Protein AF-A0A3B8NEI5-F1 (afdb_monomer_lite)

pLDDT: mean 75.31, std 26.07, range [30.06, 98.88]

Foldseek 3Di:
DAEQDCHECDQNECACPECAQYEHALNEHALYEPHLYECHNYECALYEDENYEQFNYECENYHCAQYHWYNHDHDPPVDDTDDRHHYPLWDDDRGGIAAANYAQDCNEQDCEEPAQGEHDNHECDQHEHALYEDANYEPHLYEPHLYEDHLYEHALYECANYECANYHHHNYDQHNYHHHNYDNCVNVDDDDPPPVVVPPPVVNVVVVVVVVVVPPPDQWDWDWDDDDNDTDTDTGRDDDPPPPQWDDDPFWTWDWDDDVVPDDTDTDTDGD

Radius of gyration: 29.6 Å; chains: 1; bounding box: 81×46×78 Å

Secondary structure (DSSP, 8-state):
--B-TT-B-TT-B-TT-B-TT-B-TT-B-TT-B-TT-B-TT-B-TT-B-TT-B-TT-B-TT-B-TT-B--S-B----SS--PPPB--TT-EEETTEEESTT-B-TT-B-TT-B-TT-B-TT-B-TT-B-TT-B-TT-B-TT-B-TT-B-TT-B-TT-B-TT-B-TT-B-TT-B-TT-B-TT-B-TTTT-SS--STTTT---HHHHHHHHHHHHHHTT-SSEEEEEEETTEEEEEEE----TT-TT-EE-SS-EEEEE--TTSS--EEEEE--

Structure (mmCIF, N/CA/C/O backbone):
data_AF-A0A3B8NEI5-F1
#
_entry.id   AF-A0A3B8NEI5-F1
#
loop_
_atom_site.group_PDB
_atom_site.id
_atom_site.type_symbol
_atom_site.label_atom_id
_atom_site.label_alt_id
_atom_site.label_comp_id
_atom_site.label_asym_id
_atom_site.label_entity_id
_atom_site.label_seq_id
_atom_site.pdbx_PDB_ins_code
_atom_site.Cartn_x
_atom_site.Cartn_y
_atom_site.Cartn_z
_atom_site.occupancy
_atom_site.B_iso_or_equiv
_atom_site.auth_seq_id
_atom_site.auth_comp_id
_atom_site.auth_asym_id
_atom_site.auth_atom_id
_atom_site.pdbx_PDB_model_num
ATOM 1 N N . GLY A 1 1 ? 10.798 11.559 -19.429 1.00 84.75 1 GLY A N 1
ATOM 2 C CA . GLY A 1 1 ? 10.960 10.212 -19.996 1.00 84.75 1 GLY A CA 1
ATOM 3 C C . GLY A 1 1 ? 9.909 9.905 -21.039 1.00 84.75 1 GLY A C 1
ATOM 4 O O . GLY A 1 1 ? 9.327 10.823 -21.610 1.00 84.75 1 GLY A O 1
ATOM 5 N N . ALA A 1 2 ? 9.706 8.615 -21.302 1.00 95.38 2 ALA A N 1
ATOM 6 C CA . ALA A 1 2 ? 8.729 8.093 -22.260 1.00 95.38 2 ALA A CA 1
ATOM 7 C C . ALA A 1 2 ? 7.283 8.136 -21.724 1.00 95.38 2 ALA A C 1
ATOM 9 O O . ALA A 1 2 ? 7.074 8.280 -20.522 1.00 95.38 2 ALA A O 1
ATOM 10 N N . ASP A 1 3 ? 6.298 7.966 -22.611 1.00 98.19 3 ASP A N 1
ATOM 11 C CA . ASP A 1 3 ? 4.905 7.668 -22.245 1.00 98.19 3 ASP A CA 1
ATOM 12 C C . ASP A 1 3 ? 4.666 6.160 -22.426 1.00 98.19 3 ASP A C 1
ATOM 14 O O . ASP A 1 3 ? 4.736 5.638 -23.540 1.00 98.19 3 ASP A O 1
ATOM 18 N N . LEU A 1 4 ? 4.463 5.465 -21.308 1.00 98.25 4 LEU A N 1
ATOM 19 C CA . LEU A 1 4 ? 4.292 4.015 -21.177 1.00 98.25 4 LEU A CA 1
ATOM 20 C C . LEU A 1 4 ? 3.008 3.683 -20.393 1.00 98.25 4 LEU A C 1
ATOM 22 O O . LEU A 1 4 ? 2.858 2.573 -19.873 1.00 98.25 4 LEU A O 1
ATOM 26 N N . ARG A 1 5 ? 2.074 4.633 -20.287 1.00 98.62 5 ARG A N 1
ATOM 27 C CA . ARG A 1 5 ? 0.833 4.472 -19.520 1.00 98.62 5 ARG A CA 1
ATOM 28 C C . ARG A 1 5 ? 0.008 3.295 -20.000 1.00 98.62 5 ARG A C 1
ATOM 30 O O . ARG A 1 5 ? -0.140 3.078 -21.204 1.00 98.62 5 ARG A O 1
ATOM 37 N N . THR A 1 6 ? -0.562 2.542 -19.063 1.00 98.38 6 THR A N 1
ATOM 38 C CA . THR A 1 6 ? -1.337 1.311 -19.324 1.00 98.38 6 THR A CA 1
ATOM 39 C C . THR A 1 6 ? -0.599 0.234 -20.139 1.00 98.38 6 THR A C 1
ATOM 41 O O . THR A 1 6 ? -1.222 -0.715 -20.619 1.00 98.38 6 THR A O 1
ATOM 44 N N . SER A 1 7 ? 0.722 0.354 -20.331 1.00 98.50 7 SER A N 1
ATOM 45 C CA . SER A 1 7 ? 1.482 -0.604 -21.136 1.00 98.50 7 SER A CA 1
ATOM 46 C C . SER A 1 7 ? 1.645 -1.944 -20.418 1.00 98.50 7 SER A C 1
ATOM 48 O O . SER A 1 7 ? 1.723 -2.015 -19.192 1.00 98.50 7 SER A O 1
ATOM 50 N N . ASN A 1 8 ? 1.700 -3.023 -21.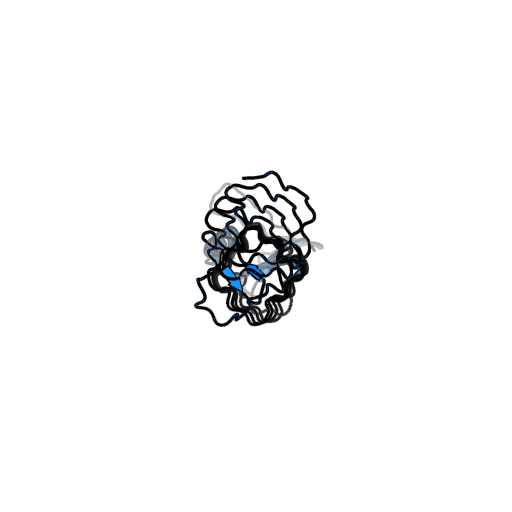198 1.00 98.62 8 ASN A N 1
ATOM 51 C CA . ASN A 1 8 ? 1.996 -4.358 -20.692 1.00 98.62 8 ASN A CA 1
ATOM 52 C C . ASN A 1 8 ? 3.498 -4.627 -20.842 1.00 98.62 8 ASN A C 1
ATOM 54 O O . ASN A 1 8 ? 3.989 -4.836 -21.952 1.00 98.62 8 ASN A O 1
ATOM 58 N N . LEU A 1 9 ? 4.196 -4.622 -19.710 1.00 98.50 9 LEU A N 1
ATOM 59 C CA . LEU A 1 9 ? 5.627 -4.871 -19.551 1.00 98.50 9 LEU A CA 1
ATOM 60 C C . LEU A 1 9 ? 5.863 -6.104 -18.649 1.00 98.50 9 LEU A C 1
ATOM 62 O O . LEU A 1 9 ? 6.928 -6.254 -18.048 1.00 98.50 9 LEU A O 1
ATOM 66 N N . ARG A 1 10 ? 4.869 -7.002 -18.539 1.00 98.62 10 ARG A N 1
ATOM 67 C CA . ARG A 1 10 ? 4.941 -8.214 -17.708 1.00 98.62 10 ARG A CA 1
ATOM 68 C C . ARG A 1 10 ? 6.114 -9.098 -18.127 1.00 98.62 10 ARG A C 1
ATOM 70 O O . ARG A 1 10 ? 6.195 -9.522 -19.279 1.00 98.62 10 ARG A O 1
ATOM 77 N N . GLY A 1 11 ? 6.998 -9.407 -17.180 1.00 98.00 11 GLY A N 1
ATOM 78 C CA . GLY A 1 11 ? 8.197 -10.211 -17.424 1.00 98.00 11 GLY A CA 1
ATOM 79 C C . GLY A 1 11 ? 9.211 -9.580 -18.385 1.00 98.00 11 GLY A C 1
ATOM 80 O O . GLY A 1 11 ? 10.079 -10.296 -18.881 1.00 98.00 11 GLY A O 1
ATOM 81 N N . ALA A 1 12 ? 9.104 -8.280 -18.683 1.00 98.44 12 ALA A N 1
ATOM 82 C CA . ALA A 1 12 ? 10.070 -7.589 -19.528 1.00 98.44 12 ALA A CA 1
ATOM 83 C C . ALA A 1 12 ? 11.444 -7.509 -18.843 1.00 98.44 12 ALA A C 1
ATOM 85 O O . ALA A 1 12 ? 11.537 -7.310 -17.630 1.00 98.44 12 ALA A O 1
ATOM 86 N N . ASP A 1 13 ? 12.508 -7.622 -19.636 1.00 97.94 13 ASP A N 1
ATOM 87 C CA . ASP A 1 13 ? 13.842 -7.210 -19.209 1.00 97.94 13 ASP A CA 1
ATOM 88 C C . ASP A 1 13 ? 13.957 -5.698 -19.433 1.00 97.94 13 ASP A C 1
ATOM 90 O O . ASP A 1 13 ? 13.961 -5.222 -20.571 1.00 97.94 13 ASP A O 1
ATOM 94 N 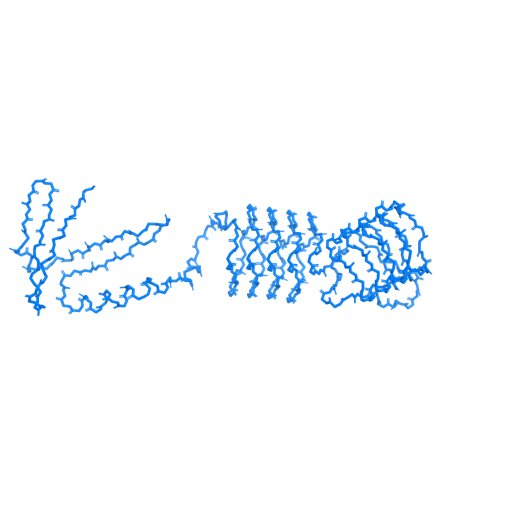N . LEU A 1 14 ? 13.972 -4.953 -18.331 1.00 97.62 14 LEU A N 1
ATOM 95 C CA . LEU A 1 14 ? 14.214 -3.513 -18.277 1.00 97.62 14 LEU A CA 1
ATOM 96 C C . LEU A 1 14 ? 15.447 -3.232 -17.404 1.00 97.62 14 LEU A C 1
ATOM 98 O O . LEU A 1 14 ? 15.592 -2.133 -16.866 1.00 97.62 14 LEU A O 1
ATOM 102 N N . SER A 1 15 ? 16.334 -4.219 -17.239 1.00 95.50 15 SER A N 1
ATOM 103 C CA . SER A 1 15 ? 17.553 -4.040 -16.461 1.00 95.50 15 SER A CA 1
ATOM 104 C C . SER A 1 15 ? 18.442 -2.966 -17.099 1.00 95.50 15 SER A C 1
ATOM 106 O O . SER A 1 15 ? 18.524 -2.844 -18.322 1.00 95.50 15 SER A O 1
ATOM 108 N N . VAL A 1 16 ? 19.041 -2.121 -16.255 1.00 95.38 16 VAL A N 1
ATOM 109 C CA . VAL A 1 16 ? 19.770 -0.886 -16.617 1.00 95.38 16 VAL A CA 1
ATOM 110 C C . VAL A 1 16 ? 19.031 0.083 -17.562 1.00 95.38 16 VAL A C 1
ATOM 112 O O . VAL A 1 16 ? 19.662 0.937 -18.190 1.00 95.38 16 VAL A O 1
ATOM 115 N N . ALA A 1 17 ? 17.699 0.002 -17.673 1.00 97.88 17 ALA A N 1
ATOM 116 C CA . ALA A 1 17 ? 16.920 0.948 -18.468 1.00 97.88 17 ALA A CA 1
ATOM 117 C C . ALA A 1 17 ? 16.841 2.324 -17.786 1.00 97.88 17 ALA A C 1
ATOM 119 O O . ALA A 1 17 ? 16.527 2.420 -16.600 1.00 97.88 17 ALA A O 1
ATOM 120 N N . ASN A 1 18 ? 17.050 3.398 -18.555 1.00 98.12 18 ASN A N 1
ATOM 121 C CA . ASN A 1 18 ? 16.677 4.747 -18.132 1.00 98.12 18 ASN A CA 1
ATOM 122 C C . ASN A 1 18 ? 15.199 4.994 -18.472 1.00 98.12 18 ASN A C 1
ATOM 124 O O . ASN A 1 18 ? 14.788 4.959 -19.636 1.00 98.12 18 ASN A O 1
ATOM 128 N N . LEU A 1 19 ? 14.416 5.234 -17.427 1.00 98.25 19 LEU A N 1
ATOM 129 C CA . LEU A 1 19 ? 13.002 5.594 -17.429 1.00 98.25 19 LEU A CA 1
ATOM 130 C C . LEU A 1 19 ? 12.807 6.914 -16.650 1.00 98.25 19 LEU A C 1
ATOM 132 O O . LEU A 1 19 ? 11.737 7.183 -16.105 1.00 98.25 19 LEU A O 1
ATOM 136 N N . GLU A 1 20 ? 13.837 7.767 -16.641 1.00 98.38 20 GLU A N 1
ATOM 137 C CA . GLU A 1 20 ? 13.882 9.040 -15.920 1.00 98.38 20 GLU A CA 1
ATOM 138 C C . GLU A 1 20 ? 12.738 9.963 -16.375 1.00 98.38 20 GLU A C 1
ATOM 140 O O . GLU A 1 20 ? 12.529 10.223 -17.572 1.00 98.38 20 GLU A O 1
ATOM 145 N N . ASN A 1 21 ? 11.948 10.453 -15.420 1.00 98.44 21 ASN A N 1
ATOM 146 C CA . ASN A 1 21 ? 10.740 11.244 -15.647 1.00 98.44 21 ASN A CA 1
ATOM 147 C C . ASN A 1 21 ? 9.738 10.572 -16.626 1.00 98.44 21 ASN A C 1
ATOM 149 O O . ASN A 1 21 ? 9.027 11.271 -17.357 1.00 98.44 21 ASN A O 1
ATOM 153 N N . ALA A 1 22 ? 9.748 9.242 -16.785 1.00 98.75 22 ALA A N 1
ATOM 154 C CA . ALA A 1 22 ? 8.793 8.529 -17.640 1.00 98.75 22 ALA A CA 1
ATOM 155 C C . ALA A 1 22 ? 7.423 8.420 -16.964 1.00 98.75 22 ALA A C 1
ATOM 157 O O . ALA A 1 22 ? 7.325 8.382 -15.740 1.00 98.75 22 ALA A O 1
ATOM 158 N N . ASN A 1 23 ? 6.362 8.355 -17.764 1.00 98.81 23 ASN A N 1
ATOM 159 C CA . ASN A 1 23 ? 5.018 8.126 -17.260 1.00 98.81 23 ASN A CA 1
ATOM 160 C C . ASN A 1 23 ? 4.620 6.660 -17.487 1.00 98.81 23 ASN A C 1
ATOM 162 O O . ASN A 1 23 ? 4.487 6.215 -18.626 1.00 98.81 23 ASN A O 1
ATOM 166 N N . LEU A 1 24 ? 4.448 5.930 -16.390 1.00 98.75 24 LEU A N 1
ATOM 167 C CA . LEU A 1 24 ? 4.039 4.531 -16.295 1.00 98.75 24 LEU A CA 1
ATOM 168 C C . LEU A 1 24 ? 2.720 4.393 -15.500 1.00 98.75 24 LEU A C 1
ATOM 170 O O . LEU A 1 24 ? 2.461 3.342 -14.915 1.00 98.75 24 LEU A O 1
ATOM 174 N N . GLU A 1 25 ? 1.878 5.434 -15.477 1.00 98.81 25 GLU A N 1
ATOM 175 C CA . GLU A 1 25 ? 0.549 5.427 -14.849 1.00 98.81 25 GLU A CA 1
ATOM 176 C C . GLU A 1 25 ? -0.257 4.199 -15.320 1.00 98.81 25 GLU A C 1
ATOM 178 O O . GLU A 1 25 ? -0.443 3.969 -16.522 1.00 98.81 25 GLU A O 1
ATOM 183 N N . ASN A 1 26 ? -0.704 3.380 -14.366 1.00 98.75 26 ASN A N 1
ATOM 184 C CA . ASN A 1 26 ? -1.413 2.116 -14.575 1.00 98.75 26 ASN A CA 1
ATOM 185 C C . ASN A 1 26 ? -0.683 1.098 -15.490 1.00 98.75 26 ASN A C 1
ATOM 187 O O . ASN A 1 26 ? -1.320 0.196 -16.037 1.00 98.75 26 ASN A O 1
ATOM 191 N N . ALA A 1 27 ? 0.635 1.221 -15.692 1.00 98.81 27 ALA A N 1
ATOM 192 C CA . ALA A 1 27 ? 1.425 0.253 -16.454 1.00 98.81 27 ALA A CA 1
ATOM 193 C C . ALA A 1 27 ? 1.655 -1.037 -15.653 1.00 98.81 27 ALA A C 1
ATOM 195 O O . ALA A 1 27 ? 1.839 -1.017 -14.433 1.00 98.81 27 ALA A O 1
ATOM 196 N N . ASP A 1 28 ? 1.688 -2.175 -16.341 1.00 98.88 28 ASP A N 1
ATOM 197 C CA . ASP A 1 28 ? 1.860 -3.468 -15.695 1.00 98.88 28 ASP A CA 1
ATOM 198 C C . ASP A 1 28 ? 3.260 -4.056 -15.911 1.00 98.88 28 ASP A C 1
ATOM 200 O O . ASP A 1 28 ? 3.583 -4.572 -16.977 1.00 98.88 28 ASP A O 1
ATOM 204 N N . LEU A 1 29 ? 4.053 -4.048 -14.842 1.00 98.81 29 LEU A N 1
ATOM 205 C CA . LEU A 1 29 ? 5.442 -4.503 -14.752 1.00 98.81 29 LEU A CA 1
ATOM 206 C C . LEU A 1 29 ? 5.562 -5.836 -13.975 1.00 98.81 29 LEU A C 1
ATOM 208 O O . LEU A 1 29 ? 6.642 -6.161 -13.478 1.00 98.81 29 LEU A O 1
ATOM 212 N N . SER A 1 30 ? 4.474 -6.616 -13.831 1.00 98.81 30 SER A N 1
ATOM 213 C CA . SER A 1 30 ? 4.485 -7.852 -13.025 1.00 98.81 30 SER A CA 1
ATOM 214 C C . SER A 1 30 ? 5.610 -8.794 -13.468 1.00 98.81 30 SER A C 1
ATOM 216 O O . SER A 1 30 ? 5.670 -9.185 -14.636 1.00 98.81 30 SER A O 1
ATOM 218 N N . GLY A 1 31 ? 6.484 -9.196 -12.545 1.00 98.12 31 GLY A N 1
ATOM 219 C CA . GLY A 1 31 ? 7.600 -10.106 -12.827 1.00 98.12 31 GLY A CA 1
ATOM 220 C C . GLY A 1 31 ? 8.733 -9.539 -13.695 1.00 98.12 31 GLY A C 1
ATOM 221 O O . GLY A 1 31 ? 9.590 -10.316 -14.112 1.00 98.12 31 GLY A O 1
ATOM 222 N N . ALA A 1 32 ? 8.746 -8.237 -14.003 1.00 98.38 32 ALA A N 1
ATOM 223 C CA . ALA A 1 32 ? 9.809 -7.615 -14.795 1.00 98.38 32 ALA A CA 1
ATOM 224 C C . ALA A 1 32 ? 11.169 -7.624 -14.064 1.00 98.38 32 ALA A C 1
ATOM 226 O O . ALA A 1 32 ? 11.235 -7.554 -12.831 1.00 98.38 32 ALA A O 1
ATOM 227 N N . ASP A 1 33 ? 12.265 -7.690 -14.825 1.00 97.19 33 ASP A N 1
ATOM 228 C CA . ASP A 1 33 ? 13.619 -7.481 -14.301 1.00 97.19 33 ASP A CA 1
ATOM 229 C C . ASP A 1 33 ? 13.938 -5.983 -14.374 1.00 97.19 33 ASP A C 1
ATOM 231 O O . ASP A 1 33 ? 14.173 -5.457 -15.460 1.00 97.19 33 ASP A O 1
ATOM 235 N N . LEU A 1 34 ? 13.884 -5.286 -13.233 1.00 96.31 34 LEU A N 1
ATOM 236 C CA . LEU A 1 34 ? 14.175 -3.849 -13.122 1.00 96.31 34 LEU A CA 1
ATOM 237 C C . LEU A 1 34 ? 15.554 -3.604 -12.476 1.00 96.31 34 LEU A C 1
ATOM 239 O O . LEU A 1 34 ? 15.805 -2.523 -11.935 1.00 96.31 34 LEU A O 1
ATOM 243 N N . TYR A 1 35 ? 16.442 -4.611 -12.499 1.00 93.44 35 TYR A N 1
ATOM 244 C CA . TYR A 1 35 ? 17.782 -4.543 -11.912 1.00 93.44 35 TYR A CA 1
ATOM 245 C C . TYR A 1 35 ? 18.538 -3.296 -12.394 1.00 93.44 35 TYR A C 1
ATOM 247 O O . TYR A 1 35 ? 18.757 -3.127 -13.594 1.00 93.44 35 TYR A O 1
ATOM 255 N N . ALA A 1 36 ? 18.957 -2.442 -11.457 1.00 93.44 36 ALA A N 1
ATOM 256 C CA . ALA A 1 36 ? 19.674 -1.191 -11.717 1.00 93.44 36 ALA A CA 1
ATOM 257 C C . ALA A 1 36 ? 19.003 -0.254 -12.750 1.00 93.44 36 ALA A C 1
ATOM 259 O O . ALA A 1 36 ? 19.686 0.525 -13.414 1.00 93.44 36 ALA A O 1
ATOM 260 N N . ALA A 1 37 ? 17.677 -0.340 -12.910 1.00 96.69 37 ALA A N 1
ATOM 261 C CA . ALA A 1 37 ? 16.904 0.600 -13.714 1.00 96.69 37 ALA A CA 1
ATOM 262 C C . ALA A 1 37 ? 16.707 1.938 -12.977 1.00 96.69 37 ALA A C 1
ATOM 264 O O . ALA A 1 37 ? 16.604 1.987 -11.749 1.00 96.69 37 ALA A O 1
ATOM 265 N N . ASP A 1 38 ? 16.625 3.015 -13.750 1.00 97.88 38 ASP A N 1
ATOM 266 C CA . ASP A 1 38 ? 16.475 4.391 -13.277 1.00 97.88 38 ASP A CA 1
ATOM 267 C C . ASP A 1 38 ? 15.040 4.870 -13.535 1.00 97.88 38 ASP A C 1
ATOM 269 O O . ASP A 1 38 ? 14.645 5.089 -14.679 1.00 97.88 38 ASP A O 1
ATOM 273 N N . PHE A 1 39 ? 14.263 5.016 -12.463 1.00 98.38 39 PHE A N 1
ATOM 274 C CA . PHE A 1 39 ? 12.915 5.584 -12.432 1.00 98.38 39 PHE A CA 1
ATOM 275 C C . PHE A 1 39 ? 12.904 6.957 -11.727 1.00 98.38 39 PHE A C 1
ATOM 277 O O . PHE A 1 39 ? 11.873 7.356 -11.174 1.00 98.38 39 PHE A O 1
ATOM 284 N N . ASN A 1 40 ? 14.021 7.701 -11.713 1.00 97.88 40 ASN A N 1
ATOM 285 C CA . ASN A 1 40 ? 14.083 9.006 -11.054 1.00 97.88 40 ASN A CA 1
ATOM 286 C C . ASN A 1 40 ? 12.987 9.946 -11.590 1.00 97.88 40 AS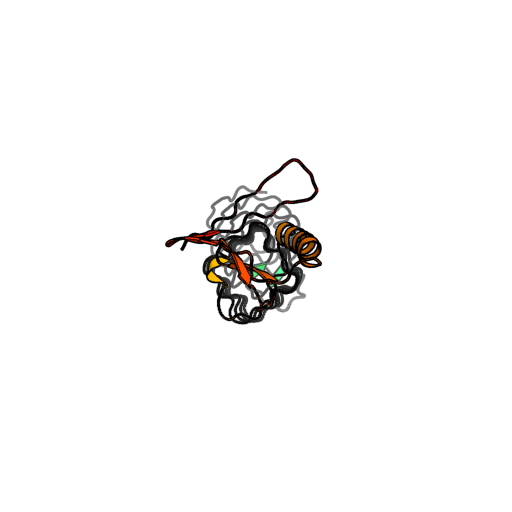N A C 1
ATOM 288 O O . ASN A 1 40 ? 12.849 10.137 -12.798 1.00 97.88 40 ASN A O 1
ATOM 292 N N . GLY A 1 41 ? 12.163 10.498 -10.696 1.00 98.31 41 GLY A N 1
ATOM 293 C CA . GLY A 1 41 ? 11.048 11.382 -11.062 1.00 98.31 41 GLY A CA 1
ATOM 294 C C . GLY A 1 41 ? 9.944 10.746 -11.926 1.00 98.31 41 GLY A C 1
ATOM 295 O O . GLY A 1 41 ? 9.085 11.468 -12.430 1.00 98.31 41 GLY A O 1
ATOM 296 N N . ALA A 1 42 ? 9.952 9.426 -12.139 1.00 98.75 42 ALA A N 1
ATOM 297 C CA . ALA A 1 42 ? 8.941 8.741 -12.941 1.00 98.75 42 ALA A CA 1
ATOM 298 C C . ALA A 1 42 ? 7.571 8.703 -12.239 1.00 98.75 42 ALA A C 1
ATOM 300 O O . ALA A 1 42 ? 7.482 8.684 -11.011 1.00 98.75 42 ALA A O 1
ATOM 301 N N . ASP A 1 43 ? 6.492 8.651 -13.017 1.00 98.88 43 ASP A N 1
ATOM 302 C CA . ASP A 1 43 ? 5.134 8.486 -12.498 1.00 98.88 43 ASP A CA 1
ATOM 303 C C . ASP A 1 43 ? 4.702 7.022 -12.617 1.00 98.88 43 ASP A C 1
ATOM 305 O O . ASP A 1 43 ? 4.484 6.536 -13.723 1.00 98.88 43 ASP A O 1
ATOM 309 N N . LEU A 1 44 ? 4.606 6.306 -11.496 1.00 98.81 44 LEU A N 1
ATOM 310 C CA . LEU A 1 44 ? 4.146 4.916 -11.423 1.00 98.81 44 LEU A CA 1
ATOM 311 C C . LEU A 1 44 ? 2.777 4.814 -10.725 1.00 98.81 44 LEU A C 1
ATOM 313 O O . LEU A 1 44 ? 2.467 3.789 -10.112 1.00 98.81 44 LEU A O 1
ATOM 317 N N . ASN A 1 45 ? 1.947 5.865 -10.795 1.00 98.75 45 ASN A N 1
ATOM 318 C CA . ASN A 1 45 ? 0.629 5.863 -10.164 1.00 98.75 45 ASN A CA 1
ATOM 319 C C . ASN A 1 45 ? -0.215 4.656 -10.607 1.00 98.75 45 ASN A C 1
ATOM 321 O O . ASN A 1 45 ? -0.455 4.468 -11.797 1.00 98.75 45 ASN A O 1
ATOM 325 N N . GLY A 1 46 ? -0.649 3.818 -9.663 1.00 98.75 46 GLY A N 1
ATOM 326 C CA . GLY A 1 46 ? -1.428 2.607 -9.965 1.00 98.75 46 GLY A CA 1
ATOM 327 C C . GLY A 1 46 ? -0.676 1.497 -10.722 1.00 98.75 46 GLY A C 1
ATOM 328 O O . GLY A 1 46 ? -1.301 0.521 -11.135 1.00 98.75 46 GLY A O 1
ATOM 329 N N . ALA A 1 47 ? 0.640 1.615 -10.932 1.00 98.88 47 ALA A N 1
ATOM 330 C CA . ALA A 1 47 ? 1.419 0.608 -11.653 1.00 98.88 47 ALA A CA 1
ATOM 331 C C . ALA A 1 47 ? 1.511 -0.722 -10.878 1.00 98.88 47 ALA A C 1
ATOM 333 O O . ALA A 1 47 ? 1.462 -0.752 -9.646 1.00 98.88 47 ALA A O 1
ATOM 334 N N . ILE A 1 48 ? 1.676 -1.836 -11.598 1.00 98.88 48 ILE A N 1
ATOM 335 C CA . ILE A 1 48 ? 1.715 -3.187 -11.012 1.00 98.88 48 ILE A CA 1
ATOM 336 C C . ILE A 1 48 ? 3.146 -3.727 -11.023 1.00 98.88 48 ILE A C 1
ATOM 338 O O . ILE A 1 48 ? 3.655 -4.096 -12.076 1.00 98.88 48 ILE A O 1
ATOM 342 N N . LEU A 1 49 ? 3.775 -3.822 -9.851 1.00 98.69 49 LEU A N 1
ATOM 343 C CA . LEU A 1 49 ? 5.141 -4.324 -9.637 1.00 98.69 49 LEU A CA 1
ATOM 344 C C . LEU A 1 49 ? 5.185 -5.733 -9.012 1.00 98.69 49 LEU A C 1
ATOM 346 O O . LEU A 1 49 ? 6.252 -6.196 -8.617 1.00 98.69 49 LEU A O 1
ATOM 350 N N . THR A 1 50 ? 4.057 -6.436 -8.887 1.00 98.56 50 THR A N 1
ATOM 351 C CA . THR A 1 50 ? 3.992 -7.759 -8.237 1.00 98.56 50 THR A CA 1
ATOM 352 C C . THR A 1 50 ? 4.991 -8.756 -8.846 1.00 98.56 50 THR A C 1
ATOM 354 O O . THR A 1 50 ? 4.976 -9.019 -10.048 1.00 98.56 50 THR A O 1
ATOM 357 N N . GLY A 1 51 ? 5.881 -9.309 -8.018 1.00 97.75 51 GLY A N 1
ATOM 358 C CA . GLY A 1 51 ? 6.937 -10.236 -8.445 1.00 97.75 51 GLY A CA 1
ATOM 359 C C . GLY A 1 51 ? 8.124 -9.614 -9.198 1.00 97.75 51 GLY A C 1
ATOM 360 O O . GLY A 1 51 ? 8.996 -10.360 -9.638 1.00 97.75 51 GLY A O 1
ATOM 361 N N . ALA A 1 52 ? 8.179 -8.290 -9.384 1.00 97.75 52 ALA A N 1
ATOM 362 C CA . ALA A 1 52 ? 9.299 -7.630 -10.062 1.00 97.75 52 ALA A CA 1
ATOM 363 C C . ALA A 1 52 ? 10.608 -7.719 -9.251 1.00 97.75 52 ALA A C 1
ATOM 365 O O . ALA A 1 52 ? 10.593 -7.801 -8.017 1.00 97.75 52 ALA A O 1
ATOM 366 N N . LYS A 1 53 ? 11.753 -7.678 -9.944 1.00 95.44 53 LYS A N 1
ATOM 367 C CA . LYS A 1 53 ? 13.090 -7.632 -9.325 1.00 95.44 53 LYS A CA 1
ATOM 368 C C . LYS A 1 53 ? 13.561 -6.185 -9.207 1.00 95.44 53 LYS A C 1
ATOM 370 O O . LYS A 1 53 ? 13.668 -5.524 -10.235 1.00 95.44 53 LYS A O 1
ATOM 375 N N . LEU A 1 54 ? 13.863 -5.710 -7.996 1.00 93.56 54 LEU A N 1
ATOM 376 C CA . LEU A 1 54 ? 14.150 -4.284 -7.729 1.00 93.56 54 LEU A CA 1
ATOM 377 C C . LEU A 1 54 ? 15.566 -4.005 -7.177 1.00 93.56 54 LEU A C 1
ATOM 379 O O . LEU A 1 54 ? 15.779 -3.058 -6.417 1.00 93.56 54 LEU A O 1
ATOM 383 N N . ASN A 1 55 ? 16.542 -4.862 -7.479 1.00 90.12 55 ASN A N 1
ATOM 384 C CA . ASN A 1 55 ? 17.896 -4.732 -6.927 1.00 90.12 55 ASN A CA 1
ATOM 385 C C . ASN A 1 55 ? 18.636 -3.568 -7.588 1.00 90.12 55 ASN A C 1
ATOM 387 O O . ASN A 1 55 ? 18.681 -3.481 -8.814 1.00 90.12 55 ASN A O 1
ATOM 391 N N . ASN A 1 56 ? 19.213 -2.682 -6.774 1.00 91.25 56 ASN A N 1
ATOM 392 C CA . ASN A 1 56 ? 19.866 -1.438 -7.191 1.00 91.25 56 ASN A CA 1
ATOM 393 C C . ASN A 1 56 ? 18.963 -0.467 -8.002 1.00 91.25 56 ASN A C 1
ATOM 395 O O . ASN A 1 56 ? 19.482 0.460 -8.615 1.00 91.25 56 ASN A O 1
ATOM 399 N N . THR A 1 57 ? 17.638 -0.665 -8.053 1.00 94.69 57 THR A N 1
ATOM 400 C CA . THR A 1 57 ? 16.710 0.217 -8.790 1.00 94.69 57 THR A CA 1
ATOM 401 C C . THR A 1 57 ? 16.571 1.572 -8.084 1.00 94.69 57 THR A C 1
ATOM 403 O O . THR A 1 57 ? 16.459 1.619 -6.853 1.00 94.69 57 THR A O 1
ATOM 406 N N . ASP A 1 58 ? 16.539 2.672 -8.842 1.00 97.00 58 ASP A N 1
ATOM 407 C CA . ASP A 1 58 ? 16.324 4.017 -8.294 1.00 97.00 58 ASP A CA 1
ATOM 408 C C . ASP A 1 58 ? 14.898 4.519 -8.564 1.00 97.00 58 ASP A C 1
ATOM 410 O O . ASP A 1 58 ? 14.538 4.829 -9.693 1.00 97.00 58 ASP A O 1
ATOM 414 N N . PHE A 1 59 ? 14.094 4.629 -7.507 1.00 97.88 59 PHE A N 1
ATOM 415 C CA . PHE A 1 59 ? 12.764 5.245 -7.488 1.00 97.88 59 PHE A CA 1
ATOM 416 C C . PHE A 1 59 ? 12.784 6.646 -6.841 1.00 97.88 59 PHE A C 1
ATOM 418 O O . PHE A 1 59 ? 11.740 7.150 -6.413 1.00 97.88 59 PHE A O 1
ATOM 425 N N . SER A 1 60 ? 13.943 7.299 -6.713 1.00 96.56 60 SER A N 1
ATOM 426 C CA . SER A 1 60 ? 14.058 8.618 -6.085 1.00 96.56 60 SER A CA 1
ATOM 427 C C . SER A 1 60 ? 13.174 9.665 -6.773 1.00 96.56 60 SER A C 1
ATOM 429 O O . SER A 1 60 ? 13.105 9.772 -7.993 1.00 96.56 60 SER A O 1
ATOM 431 N N . ALA A 1 61 ? 12.435 10.429 -5.965 1.00 97.19 61 ALA A N 1
ATOM 432 C CA . ALA A 1 61 ? 11.426 11.395 -6.419 1.00 97.19 61 ALA A CA 1
ATOM 433 C C . ALA A 1 61 ? 10.294 10.843 -7.325 1.00 97.19 61 ALA A C 1
ATOM 435 O O . ALA A 1 61 ? 9.484 11.640 -7.795 1.00 97.19 61 ALA A O 1
ATOM 436 N N . SER A 1 62 ? 10.194 9.525 -7.542 1.00 98.31 62 SER A N 1
ATOM 437 C CA . SER A 1 62 ? 9.085 8.928 -8.296 1.00 98.31 62 SER A CA 1
ATOM 438 C C . SER A 1 62 ? 7.754 9.016 -7.540 1.00 98.31 62 SER A C 1
ATOM 440 O O . SER A 1 62 ? 7.715 9.054 -6.304 1.00 98.31 62 SER A O 1
ATOM 442 N N . ASN A 1 63 ? 6.650 9.029 -8.286 1.00 98.62 63 ASN A N 1
ATOM 443 C CA . ASN A 1 63 ? 5.311 8.885 -7.731 1.00 98.62 63 ASN A CA 1
ATOM 444 C C . ASN A 1 63 ? 4.940 7.398 -7.639 1.00 98.62 63 ASN A C 1
ATOM 446 O O . ASN A 1 63 ? 4.830 6.724 -8.660 1.00 98.62 63 ASN A O 1
ATOM 450 N N . LEU A 1 64 ? 4.717 6.907 -6.419 1.00 98.69 64 LEU A N 1
ATOM 451 C CA . LEU A 1 64 ? 4.312 5.526 -6.125 1.00 98.69 64 LEU A CA 1
ATOM 452 C C . LEU A 1 64 ? 2.867 5.432 -5.586 1.00 98.69 64 LEU A C 1
ATOM 454 O O . LEU A 1 64 ? 2.440 4.367 -5.140 1.00 98.69 64 LEU A O 1
ATOM 458 N N . ASP A 1 65 ? 2.090 6.523 -5.617 1.00 98.75 65 ASP A N 1
ATOM 459 C CA . ASP A 1 65 ? 0.690 6.535 -5.172 1.00 98.75 65 ASP A CA 1
ATOM 460 C C . ASP A 1 65 ? -0.113 5.396 -5.836 1.00 98.75 65 ASP A C 1
ATOM 462 O O . ASP A 1 65 ? -0.122 5.261 -7.058 1.00 98.75 65 ASP A O 1
ATOM 466 N N . GLY A 1 66 ? -0.830 4.580 -5.063 1.00 98.75 66 GLY A N 1
ATOM 467 C CA . GLY A 1 66 ? -1.657 3.491 -5.595 1.00 98.75 66 GLY A CA 1
ATOM 468 C C . GLY A 1 66 ? -0.894 2.293 -6.171 1.00 98.75 66 GLY A C 1
ATOM 469 O O . GLY A 1 66 ? -1.546 1.375 -6.666 1.00 98.75 66 GLY A O 1
ATOM 470 N N . VAL A 1 67 ? 0.447 2.271 -6.124 1.00 98.81 67 VAL A N 1
ATOM 471 C CA . VAL A 1 67 ? 1.254 1.177 -6.692 1.00 98.81 67 VAL A CA 1
ATOM 472 C C . VAL A 1 67 ? 0.872 -0.172 -6.071 1.00 98.81 67 VAL A C 1
ATOM 474 O O . VAL A 1 67 ? 0.731 -0.296 -4.851 1.00 98.81 67 VAL A O 1
ATOM 477 N N . ILE A 1 68 ? 0.705 -1.188 -6.917 1.00 98.88 68 ILE A N 1
ATOM 478 C CA . ILE A 1 68 ? 0.387 -2.563 -6.523 1.00 98.88 68 ILE A CA 1
ATOM 479 C C . ILE A 1 68 ? 1.698 -3.345 -6.452 1.00 98.88 68 ILE A C 1
ATOM 481 O O . ILE A 1 68 ? 2.464 -3.386 -7.415 1.00 98.88 68 ILE A O 1
ATOM 485 N N . SER A 1 69 ? 1.977 -3.974 -5.312 1.00 98.19 69 SER A N 1
ATOM 486 C CA . SER A 1 69 ? 3.229 -4.704 -5.079 1.00 98.19 69 SER A CA 1
ATOM 487 C C . SER A 1 69 ? 2.993 -6.028 -4.340 1.00 98.19 69 SER A C 1
ATOM 489 O O . SER A 1 69 ? 1.858 -6.479 -4.204 1.00 98.19 69 SER A O 1
ATOM 491 N N . GLY A 1 70 ? 4.067 -6.697 -3.919 1.00 96.69 70 GLY A N 1
ATOM 492 C CA . GLY A 1 70 ? 4.020 -8.026 -3.310 1.00 96.69 70 GLY A CA 1
ATOM 493 C C . GLY A 1 70 ? 4.929 -9.007 -4.041 1.00 96.69 70 GLY A C 1
ATOM 494 O O . GLY A 1 70 ? 5.144 -8.885 -5.247 1.00 96.69 70 GLY A O 1
ATOM 495 N N . GLN A 1 71 ? 5.471 -9.981 -3.306 1.00 96.06 71 GLN A N 1
ATOM 496 C CA . GLN A 1 71 ? 6.404 -10.995 -3.827 1.00 96.06 71 GLN A CA 1
ATOM 497 C C . GLN A 1 71 ? 7.650 -10.416 -4.536 1.00 96.06 71 GLN A C 1
ATOM 499 O O . GLN A 1 71 ? 8.264 -11.109 -5.343 1.00 96.06 71 GLN A O 1
ATOM 504 N N . LEU A 1 72 ? 8.028 -9.162 -4.249 1.00 95.44 72 LEU A N 1
ATOM 505 C CA . LEU A 1 72 ? 9.186 -8.500 -4.861 1.00 95.44 72 LEU A CA 1
ATOM 506 C C . LEU A 1 72 ? 10.474 -9.300 -4.630 1.00 95.44 72 LEU A C 1
ATOM 508 O O . LEU A 1 72 ? 10.730 -9.783 -3.524 1.00 95.44 72 LEU A O 1
ATOM 512 N N . ILE A 1 73 ? 11.272 -9.432 -5.689 1.00 92.62 73 ILE A N 1
ATOM 513 C CA . ILE A 1 73 ? 12.410 -10.350 -5.743 1.00 92.62 73 ILE A CA 1
ATOM 514 C C . ILE A 1 73 ? 13.718 -9.585 -5.537 1.00 92.62 73 ILE A C 1
ATOM 516 O O . ILE A 1 73 ? 14.080 -8.699 -6.315 1.00 92.62 73 ILE A O 1
ATOM 520 N N . PHE A 1 74 ? 14.470 -10.002 -4.523 1.00 86.88 74 PHE A N 1
ATOM 521 C CA . PHE A 1 74 ? 15.808 -9.497 -4.240 1.00 86.88 74 PHE A CA 1
ATOM 522 C C . PHE A 1 74 ? 16.809 -10.624 -4.499 1.00 86.88 74 PHE A C 1
ATOM 524 O O . PHE A 1 74 ? 16.788 -11.624 -3.783 1.00 86.88 74 PHE A O 1
ATOM 531 N N . ASP A 1 75 ? 17.596 -10.523 -5.578 1.00 73.06 75 ASP A N 1
ATOM 532 C CA . ASP A 1 75 ? 18.491 -11.585 -6.040 1.00 73.06 75 ASP A CA 1
ATOM 533 C C . ASP A 1 75 ? 19.958 -11.299 -5.692 1.00 73.06 75 ASP A C 1
ATOM 535 O O . ASP A 1 75 ? 20.561 -10.308 -6.105 1.00 73.06 75 ASP A O 1
ATOM 539 N N . ASP A 1 76 ? 20.558 -12.202 -4.918 1.00 60.88 76 ASP A N 1
ATOM 540 C CA . ASP A 1 76 ? 21.922 -12.111 -4.411 1.00 60.88 76 ASP A CA 1
ATOM 541 C C . ASP A 1 76 ? 22.941 -12.535 -5.479 1.00 60.88 76 ASP A C 1
ATOM 543 O O . ASP A 1 76 ? 23.686 -13.501 -5.325 1.00 60.88 76 ASP A O 1
ATOM 547 N N . ARG A 1 77 ? 23.021 -11.767 -6.580 1.00 63.56 77 ARG A N 1
ATOM 548 C CA . ARG A 1 77 ? 23.933 -11.996 -7.729 1.00 63.56 77 ARG A CA 1
ATOM 549 C C . ARG A 1 77 ? 25.442 -11.863 -7.394 1.00 63.56 77 ARG A C 1
ATOM 551 O O . ARG A 1 77 ? 26.247 -11.577 -8.276 1.00 63.56 77 ARG A O 1
ATOM 558 N N . GLY A 1 78 ? 25.845 -12.038 -6.133 1.00 55.34 78 GLY A N 1
ATOM 559 C CA . GLY A 1 78 ? 27.231 -12.015 -5.647 1.00 55.34 78 GLY A CA 1
ATOM 560 C C . GLY A 1 78 ? 27.908 -10.639 -5.624 1.00 55.34 78 GLY A C 1
ATOM 561 O O . GLY A 1 78 ? 29.089 -10.550 -5.291 1.00 55.34 78 GLY A O 1
ATOM 562 N N . GLY A 1 79 ? 27.189 -9.576 -5.990 1.00 55.19 79 GLY A N 1
ATOM 563 C CA . GLY A 1 79 ? 27.690 -8.203 -6.000 1.00 55.19 79 GLY A CA 1
ATOM 564 C C . GLY A 1 79 ? 27.569 -7.495 -4.649 1.00 55.19 79 GLY A C 1
ATOM 565 O O . GLY A 1 79 ? 26.868 -7.943 -3.742 1.00 55.19 79 GLY A O 1
ATOM 566 N N . ILE A 1 80 ? 28.220 -6.336 -4.546 1.00 49.47 80 ILE A N 1
ATOM 567 C CA . ILE A 1 80 ? 27.858 -5.329 -3.544 1.00 49.47 80 ILE A CA 1
ATOM 568 C C . ILE A 1 80 ? 26.436 -4.843 -3.840 1.00 49.47 80 ILE A C 1
ATOM 570 O O . ILE A 1 80 ? 26.168 -4.332 -4.924 1.00 49.47 80 ILE A O 1
ATOM 574 N N . LEU A 1 81 ? 25.532 -5.046 -2.882 1.00 51.97 81 LEU A N 1
ATOM 575 C CA . LEU A 1 81 ? 24.165 -4.539 -2.942 1.00 51.97 81 LEU A CA 1
ATOM 576 C C . LEU A 1 81 ? 24.203 -3.022 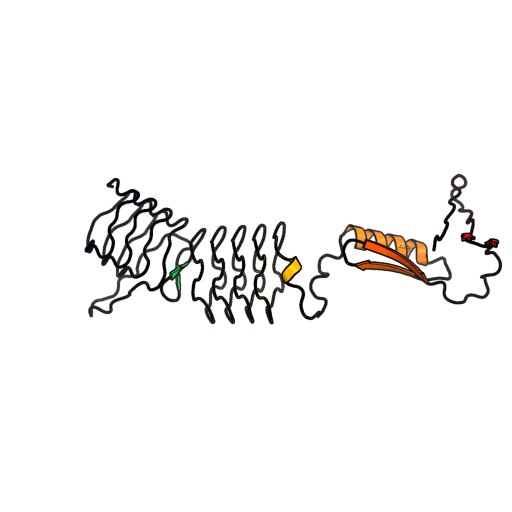-2.745 1.00 51.97 81 LEU A C 1
ATOM 578 O O . LEU A 1 81 ? 24.542 -2.556 -1.654 1.00 51.97 81 LEU A O 1
ATOM 582 N N . GLU A 1 82 ? 23.838 -2.262 -3.773 1.00 59.94 82 GLU A N 1
ATOM 583 C CA . GLU A 1 82 ? 23.472 -0.864 -3.573 1.00 59.94 82 GLU A CA 1
ATOM 584 C C . GLU A 1 82 ? 22.005 -0.828 -3.117 1.00 59.94 82 GLU A C 1
ATOM 586 O O . GLU A 1 82 ? 21.176 -1.595 -3.618 1.00 59.94 82 GLU A O 1
ATOM 591 N N . PRO A 1 83 ? 21.658 -0.016 -2.105 1.00 69.50 83 PRO A N 1
ATOM 592 C CA . PRO A 1 83 ? 20.296 0.012 -1.603 1.00 69.50 83 PRO A CA 1
ATOM 593 C C . PRO A 1 83 ? 19.355 0.502 -2.704 1.00 69.50 83 PRO A C 1
ATOM 595 O O . PRO A 1 83 ? 19.588 1.554 -3.300 1.00 69.50 83 PRO A O 1
ATOM 598 N N . ILE A 1 84 ? 18.262 -0.237 -2.926 1.00 87.38 84 ILE A N 1
ATOM 599 C CA . ILE A 1 84 ? 17.122 0.271 -3.692 1.00 87.38 84 ILE A CA 1
ATOM 600 C C . ILE A 1 84 ? 16.744 1.646 -3.131 1.00 87.38 84 ILE A C 1
ATOM 602 O O . ILE A 1 84 ? 16.476 1.797 -1.934 1.00 87.38 84 ILE A O 1
ATOM 606 N N . THR A 1 85 ? 16.782 2.662 -3.984 1.00 94.56 85 THR A N 1
ATOM 607 C CA . THR A 1 85 ? 16.533 4.035 -3.552 1.00 94.56 85 THR A CA 1
ATOM 608 C C . THR A 1 85 ? 15.050 4.323 -3.724 1.00 94.56 85 THR A C 1
ATOM 610 O O . THR A 1 85 ? 14.490 4.114 -4.793 1.00 94.56 85 THR A O 1
ATOM 613 N N . LEU A 1 86 ? 14.389 4.754 -2.650 1.00 96.81 86 LEU A N 1
ATOM 614 C CA . LEU A 1 86 ? 12.941 4.968 -2.600 1.00 96.81 86 LEU A CA 1
ATOM 615 C C . LEU A 1 86 ? 12.608 6.449 -2.355 1.00 96.81 86 LEU A C 1
ATOM 617 O O . LEU A 1 86 ? 13.441 7.188 -1.813 1.00 96.81 86 LEU A O 1
ATOM 621 N N . PRO A 1 87 ? 11.386 6.906 -2.690 1.00 96.94 87 PRO A N 1
ATOM 622 C CA . PRO A 1 87 ? 10.886 8.193 -2.221 1.00 96.94 87 PRO A CA 1
ATOM 623 C C . PRO A 1 87 ? 10.853 8.258 -0.686 1.00 96.94 87 PRO A C 1
ATOM 625 O O . PRO A 1 87 ? 10.862 7.244 0.014 1.00 96.94 87 PRO A O 1
ATOM 628 N N . ARG A 1 88 ? 10.776 9.473 -0.131 1.00 95.12 88 ARG A N 1
ATOM 629 C CA . ARG A 1 88 ? 10.607 9.649 1.322 1.00 95.12 88 ARG A CA 1
ATOM 630 C C . ARG A 1 88 ? 9.329 8.966 1.802 1.00 95.12 88 ARG A C 1
ATOM 632 O O . ARG A 1 88 ? 8.333 8.969 1.093 1.00 95.12 88 ARG A O 1
ATOM 639 N N . GLU A 1 89 ? 9.374 8.447 3.027 1.00 95.94 89 GLU A N 1
ATOM 640 C CA . GLU A 1 89 ? 8.273 7.731 3.699 1.00 95.94 89 GLU A CA 1
ATOM 641 C C . GLU A 1 89 ? 7.932 6.349 3.113 1.00 95.94 89 GLU A C 1
ATOM 643 O O . GLU A 1 89 ? 7.159 5.618 3.730 1.00 95.94 89 GLU A O 1
ATOM 648 N N . TRP A 1 90 ? 8.569 5.943 2.007 1.00 97.75 90 TRP A N 1
ATOM 649 C CA . TRP A 1 90 ? 8.476 4.590 1.464 1.00 97.75 90 TRP A CA 1
ATOM 650 C C . TRP A 1 90 ? 9.553 3.660 2.035 1.00 97.75 90 TRP A C 1
ATOM 652 O O . TRP A 1 90 ? 10.678 4.066 2.331 1.00 97.75 90 TRP A O 1
ATOM 662 N N . THR A 1 91 ? 9.206 2.383 2.176 1.00 97.19 91 THR A N 1
ATOM 663 C CA . THR A 1 91 ? 10.100 1.298 2.601 1.00 97.19 91 THR A CA 1
ATOM 664 C C . THR A 1 91 ? 9.662 -0.030 1.975 1.00 97.19 91 THR A C 1
ATOM 666 O O . THR A 1 91 ? 8.639 -0.088 1.293 1.00 97.19 91 THR A O 1
ATOM 669 N N . ILE A 1 92 ? 10.410 -1.113 2.201 1.00 95.81 92 ILE A N 1
ATOM 670 C CA . ILE A 1 92 ? 10.035 -2.464 1.762 1.00 95.81 92 ILE A CA 1
ATOM 671 C C . ILE A 1 92 ? 9.931 -3.404 2.958 1.00 95.81 92 ILE A C 1
ATOM 673 O O . ILE A 1 92 ? 10.864 -3.538 3.750 1.00 95.81 92 ILE A O 1
ATOM 677 N N . ILE A 1 93 ? 8.789 -4.087 3.075 1.00 95.75 93 ILE A N 1
ATOM 678 C CA . ILE A 1 93 ? 8.523 -5.084 4.119 1.00 95.75 93 ILE A CA 1
ATOM 679 C C . ILE A 1 93 ? 7.901 -6.317 3.467 1.00 95.75 93 ILE A C 1
ATOM 681 O O . ILE A 1 93 ? 6.931 -6.215 2.725 1.00 95.75 93 ILE A O 1
ATOM 685 N N . ASN A 1 94 ? 8.466 -7.494 3.749 1.00 94.12 94 ASN A N 1
ATOM 686 C CA . ASN A 1 94 ? 7.971 -8.800 3.287 1.00 94.12 94 ASN A CA 1
ATOM 687 C C . ASN A 1 94 ? 7.697 -8.896 1.763 1.00 94.12 94 ASN A C 1
ATOM 689 O O . ASN A 1 94 ? 6.792 -9.607 1.336 1.00 94.12 94 ASN A O 1
ATOM 693 N N . GLY A 1 95 ? 8.467 -8.170 0.943 1.00 95.06 95 GLY A N 1
ATOM 694 C CA . GLY A 1 95 ? 8.295 -8.142 -0.514 1.00 95.06 95 GLY A CA 1
ATOM 695 C C . GLY A 1 95 ? 7.194 -7.204 -1.027 1.00 95.06 95 GLY A C 1
ATOM 696 O O . GLY A 1 95 ? 6.795 -7.350 -2.177 1.00 95.06 95 GLY A O 1
ATOM 697 N N . TYR A 1 96 ? 6.715 -6.256 -0.216 1.00 98.25 96 TYR A N 1
ATOM 698 C CA . TYR A 1 96 ? 5.797 -5.176 -0.607 1.00 98.25 96 TYR A CA 1
ATOM 699 C C . TYR A 1 96 ? 6.481 -3.808 -0.485 1.00 98.25 96 TYR A C 1
ATOM 701 O O . TYR A 1 96 ? 7.273 -3.604 0.437 1.00 98.25 96 TYR A O 1
ATOM 709 N N . LEU A 1 97 ? 6.137 -2.870 -1.372 1.00 98.31 97 LEU A N 1
ATOM 710 C CA . LEU A 1 97 ? 6.425 -1.438 -1.233 1.00 98.31 97 LEU A CA 1
ATOM 711 C C . LEU A 1 97 ? 5.395 -0.828 -0.274 1.00 98.31 97 LEU A C 1
ATOM 713 O O . LEU A 1 97 ? 4.205 -0.806 -0.573 1.00 98.31 97 LEU A O 1
ATOM 717 N N . ILE A 1 98 ? 5.854 -0.356 0.882 1.00 98.50 98 ILE A N 1
ATOM 718 C CA . ILE A 1 98 ? 5.025 0.196 1.958 1.00 98.50 98 ILE A CA 1
ATOM 719 C C . ILE A 1 98 ? 5.206 1.713 1.989 1.00 98.50 98 ILE A C 1
ATOM 721 O O . ILE A 1 98 ? 6.327 2.181 2.177 1.00 98.50 98 ILE A O 1
ATOM 725 N N . GLY A 1 99 ? 4.118 2.470 1.852 1.00 98.69 99 GLY A N 1
ATOM 726 C CA . GLY A 1 99 ? 4.124 3.931 1.924 1.00 98.69 99 GLY A CA 1
ATOM 727 C C . GLY A 1 99 ? 2.726 4.543 1.751 1.00 98.69 99 GLY A C 1
ATOM 728 O O . GLY A 1 99 ? 1.733 3.807 1.679 1.00 98.69 99 GLY A O 1
ATOM 729 N N . PRO A 1 100 ? 2.622 5.883 1.685 1.00 98.75 100 PRO A N 1
ATOM 730 C CA . PRO A 1 100 ? 1.352 6.587 1.513 1.00 98.75 100 PRO A CA 1
ATOM 731 C C . PRO A 1 100 ? 0.609 6.121 0.258 1.00 98.75 100 PRO A C 1
ATOM 733 O O . PRO A 1 100 ? 1.216 5.944 -0.793 1.00 98.75 100 PRO A O 1
ATOM 736 N N . LYS A 1 101 ? -0.712 5.933 0.357 1.00 98.81 101 LYS A N 1
ATOM 737 C CA . LYS A 1 10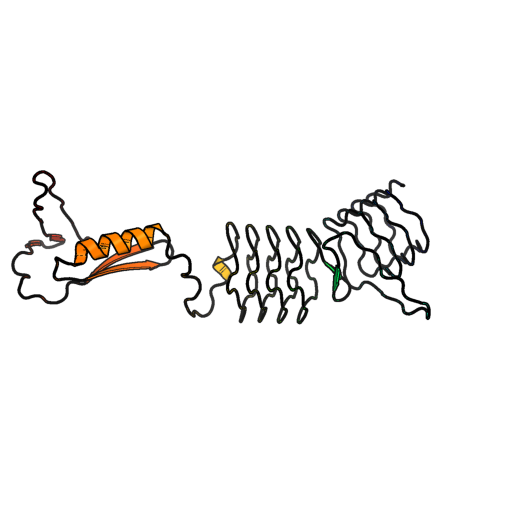1 ? -1.591 5.495 -0.744 1.00 98.81 101 LYS A CA 1
ATOM 738 C C . LYS A 1 101 ? -1.200 4.184 -1.446 1.00 98.81 101 LYS A C 1
ATOM 740 O O . LYS A 1 101 ? -1.791 3.882 -2.478 1.00 98.81 101 LYS A O 1
ATOM 745 N N . ALA A 1 102 ? -0.246 3.401 -0.939 1.00 98.81 102 ALA A N 1
ATOM 746 C CA . ALA A 1 102 ? 0.118 2.113 -1.532 1.00 98.81 102 ALA A CA 1
ATOM 747 C C . ALA A 1 102 ? -1.104 1.184 -1.641 1.00 98.81 102 ALA A C 1
ATOM 749 O O . ALA A 1 102 ? -1.951 1.167 -0.742 1.00 98.81 102 ALA A O 1
ATOM 750 N N . ASN A 1 103 ? -1.184 0.383 -2.709 1.00 98.88 103 ASN A N 1
ATOM 751 C CA . ASN A 1 103 ? -2.158 -0.699 -2.772 1.00 98.88 103 ASN A CA 1
ATOM 752 C C . ASN A 1 103 ? -1.543 -1.967 -2.164 1.00 98.88 103 ASN A C 1
ATOM 754 O O . ASN A 1 103 ? -0.703 -2.649 -2.756 1.00 98.88 103 ASN A O 1
ATOM 758 N N . LEU A 1 104 ? -1.987 -2.238 -0.942 1.00 98.81 104 LEU A N 1
ATOM 759 C CA . LEU A 1 104 ? -1.630 -3.348 -0.071 1.00 98.81 104 LEU A CA 1
ATOM 760 C C . LEU A 1 104 ? -2.875 -4.206 0.232 1.00 98.81 104 LEU A C 1
ATOM 762 O O . LEU A 1 104 ? -2.947 -4.861 1.274 1.00 98.81 104 LEU A O 1
ATOM 766 N N . SER A 1 105 ? -3.869 -4.204 -0.661 1.00 98.69 105 SER A N 1
ATOM 767 C CA . SER A 1 105 ? -5.037 -5.075 -0.524 1.00 98.69 105 SER A CA 1
ATOM 768 C C . SER A 1 105 ? -4.628 -6.554 -0.605 1.00 98.69 105 SER A C 1
ATOM 770 O O . SER A 1 105 ? -3.697 -6.922 -1.322 1.00 98.69 105 SER A O 1
ATOM 772 N N . ASP A 1 106 ? -5.261 -7.391 0.223 1.00 98.38 106 ASP A N 1
ATOM 773 C CA . ASP A 1 106 ? -4.879 -8.793 0.484 1.00 98.38 106 ASP A CA 1
ATOM 774 C C . ASP A 1 106 ? -3.402 -9.007 0.939 1.00 98.38 106 ASP A C 1
ATOM 776 O O . ASP A 1 106 ? -2.924 -10.147 1.000 1.00 98.38 106 ASP A O 1
ATOM 780 N N . ALA A 1 107 ? -2.646 -7.949 1.283 1.00 98.38 107 ALA A N 1
ATOM 781 C CA . ALA A 1 107 ? -1.214 -8.060 1.577 1.00 98.38 107 ALA A CA 1
ATOM 782 C C . ALA A 1 107 ? -0.913 -8.901 2.826 1.00 98.38 107 ALA A C 1
ATOM 784 O O . ALA A 1 107 ? -1.587 -8.809 3.850 1.00 98.38 107 ALA A O 1
ATOM 785 N N . GLN A 1 108 ? 0.145 -9.710 2.746 1.00 98.06 108 GLN A N 1
ATOM 786 C CA . GLN A 1 108 ? 0.553 -10.636 3.802 1.00 98.06 108 GLN A CA 1
ATOM 787 C C . GLN A 1 108 ? 1.636 -9.983 4.676 1.00 98.06 108 GLN A C 1
ATOM 789 O O . GLN A 1 108 ? 2.831 -10.040 4.370 1.00 98.06 108 GLN A O 1
ATOM 794 N N . LEU A 1 109 ? 1.204 -9.317 5.748 1.00 97.94 109 LEU A N 1
ATOM 795 C CA . LEU A 1 109 ? 2.001 -8.423 6.597 1.00 97.94 109 LEU A CA 1
ATOM 796 C C . LEU A 1 109 ? 1.877 -8.755 8.100 1.00 97.94 109 LEU A C 1
ATOM 798 O O . LEU A 1 109 ? 2.135 -7.890 8.940 1.00 97.94 109 LEU A O 1
ATOM 802 N N . SER A 1 110 ? 1.537 -9.998 8.452 1.00 97.62 110 SER A N 1
ATOM 803 C CA . SER A 1 110 ? 1.463 -10.489 9.834 1.00 97.62 110 SER A CA 1
ATOM 804 C C . SER A 1 110 ? 2.835 -10.656 10.500 1.00 97.62 110 SER A C 1
ATOM 806 O O . SER A 1 110 ? 3.848 -10.968 9.856 1.00 97.62 110 SER A O 1
ATOM 808 N N . GLY A 1 111 ? 2.872 -10.399 11.811 1.00 93.88 111 GLY A N 1
ATOM 809 C CA . GLY A 1 111 ? 4.067 -10.419 12.660 1.00 93.88 111 GLY A CA 1
ATOM 810 C C . GLY A 1 111 ? 5.141 -9.384 12.293 1.00 93.88 111 GLY A C 1
ATOM 811 O O . GLY A 1 111 ? 6.313 -9.576 12.619 1.00 93.88 111 GLY A O 1
ATOM 812 N N . ARG A 1 112 ? 4.795 -8.314 11.564 1.00 97.31 112 ARG A N 1
ATOM 813 C CA . ARG A 1 112 ? 5.754 -7.319 11.050 1.00 97.31 112 ARG A CA 1
ATOM 814 C C . ARG A 1 112 ? 5.811 -6.065 11.910 1.00 97.31 112 ARG A C 1
ATOM 816 O O . ARG A 1 112 ? 4.864 -5.702 12.598 1.00 97.31 112 ARG A O 1
ATOM 823 N N . ASN A 1 113 ? 6.946 -5.374 11.847 1.00 97.06 113 ASN A N 1
ATOM 824 C CA . ASN A 1 113 ? 7.115 -4.074 12.479 1.00 97.06 113 ASN A CA 1
ATOM 825 C C . ASN A 1 113 ? 6.930 -2.964 11.438 1.00 97.06 113 ASN A C 1
ATOM 827 O O . ASN A 1 113 ? 7.750 -2.829 10.535 1.00 97.06 113 ASN A O 1
ATOM 831 N N . LEU A 1 114 ? 5.870 -2.177 11.599 1.00 98.06 114 LEU A N 1
ATOM 832 C CA . LEU A 1 114 ? 5.536 -1.007 10.790 1.00 98.06 114 LEU A CA 1
ATOM 833 C C . LEU A 1 114 ? 5.599 0.296 11.618 1.00 98.06 114 LEU A C 1
ATOM 835 O O . LEU A 1 114 ? 5.147 1.330 11.141 1.00 98.06 114 LEU A O 1
ATOM 839 N N . THR A 1 115 ? 6.136 0.262 12.849 1.00 97.50 115 THR A N 1
ATOM 840 C CA . THR A 1 115 ? 6.133 1.390 13.808 1.00 97.50 115 THR A CA 1
ATOM 841 C C . THR A 1 115 ? 6.474 2.733 13.155 1.00 97.50 115 THR A C 1
ATOM 843 O O . THR A 1 115 ? 7.571 2.906 12.626 1.00 97.50 115 THR A O 1
ATOM 846 N N . GLY A 1 116 ? 5.570 3.709 13.265 1.00 96.69 116 GLY A N 1
ATOM 847 C CA . GLY A 1 116 ? 5.799 5.088 12.820 1.00 96.69 116 GLY A CA 1
ATOM 848 C C . GLY A 1 116 ? 5.781 5.335 11.305 1.00 96.69 116 GLY A C 1
ATOM 849 O O . GLY A 1 116 ? 6.097 6.449 10.894 1.00 96.69 116 GLY A O 1
ATOM 850 N N . LEU A 1 117 ? 5.438 4.346 10.471 1.00 98.44 117 LEU A N 1
ATOM 851 C CA . LEU A 1 117 ? 5.328 4.538 9.019 1.00 98.44 117 LEU A CA 1
ATOM 852 C C . LEU A 1 117 ? 4.122 5.408 8.626 1.00 98.44 117 LEU A C 1
ATOM 854 O O . LEU A 1 117 ? 3.108 5.456 9.329 1.00 98.44 117 LEU A O 1
ATOM 858 N N . ASN A 1 118 ? 4.218 6.059 7.462 1.00 98.62 118 ASN A N 1
ATOM 859 C CA . ASN A 1 118 ? 3.086 6.738 6.842 1.00 98.62 118 ASN A CA 1
ATOM 860 C C . ASN A 1 118 ? 2.393 5.808 5.833 1.00 98.62 118 ASN A C 1
ATOM 862 O O . ASN A 1 118 ? 2.998 5.370 4.859 1.00 98.62 118 ASN A O 1
ATOM 866 N N . LEU A 1 119 ? 1.120 5.517 6.088 1.00 98.81 119 LEU A N 1
ATOM 867 C CA . LEU A 1 119 ? 0.221 4.703 5.269 1.00 98.81 119 LEU A CA 1
ATOM 868 C C . LEU A 1 119 ? -1.099 5.459 5.010 1.00 98.81 119 LEU A C 1
ATOM 870 O O . LEU A 1 119 ? -2.149 4.851 4.799 1.00 98.81 119 LEU A O 1
ATOM 874 N N . SER A 1 120 ? -1.080 6.798 5.049 1.00 98.81 120 SER A N 1
ATOM 875 C CA . SER A 1 120 ? -2.287 7.592 4.817 1.00 98.81 120 SER A CA 1
ATOM 876 C C . SER A 1 120 ? -2.827 7.378 3.402 1.00 98.81 120 SER A C 1
ATOM 878 O O . SER A 1 120 ? -2.078 7.342 2.425 1.00 98.81 120 SER A O 1
ATOM 880 N N . GLY A 1 121 ? -4.141 7.182 3.300 1.00 98.69 121 GLY A N 1
ATOM 881 C CA . GLY A 1 121 ? -4.831 6.843 2.056 1.00 98.69 121 GLY A CA 1
ATOM 882 C C . GLY A 1 121 ? -4.493 5.474 1.451 1.00 98.69 121 GLY A C 1
ATOM 883 O O . GLY A 1 121 ? -4.925 5.221 0.331 1.00 98.69 121 GLY A O 1
ATOM 884 N N . ALA A 1 122 ? -3.713 4.612 2.119 1.00 98.88 122 ALA A N 1
ATOM 885 C CA . ALA A 1 122 ? -3.373 3.285 1.597 1.00 98.88 122 ALA A CA 1
ATOM 886 C C . ALA A 1 122 ? -4.596 2.352 1.552 1.00 98.88 122 ALA A C 1
ATOM 888 O O . ALA A 1 122 ? -5.471 2.420 2.421 1.00 98.88 122 ALA A O 1
ATOM 889 N N . ASP A 1 123 ? -4.636 1.453 0.567 1.00 98.88 123 ASP A N 1
ATOM 890 C CA . ASP A 1 123 ? -5.592 0.344 0.557 1.00 98.88 123 ASP A CA 1
ATOM 891 C C . ASP A 1 123 ? -4.958 -0.864 1.244 1.00 98.88 123 ASP A C 1
ATOM 893 O O . ASP A 1 123 ? -3.990 -1.426 0.752 1.00 98.88 123 ASP A O 1
ATOM 897 N N . LEU A 1 124 ? -5.495 -1.237 2.398 1.00 98.81 124 LEU A N 1
ATOM 898 C CA . LEU A 1 124 ? -5.148 -2.401 3.212 1.00 98.81 124 LEU A CA 1
ATOM 899 C C . LEU A 1 124 ? -6.354 -3.352 3.325 1.00 98.81 124 LEU A C 1
ATOM 901 O O . LEU A 1 124 ? -6.423 -4.168 4.247 1.00 98.81 124 LEU A O 1
ATOM 905 N N . SER A 1 125 ? -7.342 -3.252 2.428 1.00 98.62 125 SER A N 1
ATOM 906 C CA . SER A 1 125 ? -8.550 -4.072 2.506 1.00 98.62 125 SER A CA 1
ATOM 907 C C . SER A 1 125 ? -8.207 -5.556 2.392 1.00 98.62 125 SER A C 1
ATOM 909 O O . SER A 1 125 ? -7.479 -5.980 1.493 1.00 98.62 125 SER A O 1
ATOM 911 N N . ARG A 1 126 ? -8.724 -6.354 3.336 1.00 97.88 126 ARG A N 1
ATOM 912 C CA . ARG A 1 126 ? -8.406 -7.786 3.520 1.00 97.88 126 ARG A CA 1
ATOM 913 C C . ARG A 1 126 ? -6.923 -8.110 3.782 1.00 97.88 126 ARG A C 1
ATOM 915 O O . ARG A 1 126 ? -6.564 -9.284 3.776 1.00 97.88 126 ARG A O 1
ATOM 922 N N . ALA A 1 127 ? -6.059 -7.120 4.029 1.00 98.56 127 ALA A N 1
ATOM 923 C CA . ALA A 1 127 ? -4.667 -7.379 4.392 1.00 98.56 127 ALA A CA 1
ATOM 924 C C . ALA A 1 127 ? -4.579 -8.150 5.720 1.00 98.56 127 ALA A C 1
ATOM 926 O O . ALA A 1 127 ? -5.327 -7.872 6.662 1.00 98.56 127 ALA A O 1
ATOM 927 N N . ASP A 1 128 ? -3.642 -9.093 5.811 1.00 97.94 128 ASP A N 1
ATOM 928 C CA . ASP A 1 128 ? -3.304 -9.747 7.070 1.00 97.94 128 ASP A CA 1
ATOM 929 C C . ASP A 1 128 ? -2.210 -8.952 7.785 1.00 97.94 128 ASP A C 1
ATOM 931 O O . ASP A 1 128 ? -1.060 -8.929 7.354 1.00 97.94 128 ASP A O 1
ATOM 935 N N . LEU A 1 129 ? -2.583 -8.289 8.877 1.00 98.00 129 LEU A N 1
ATOM 936 C CA . LEU A 1 129 ? -1.722 -7.483 9.745 1.00 98.00 129 LEU A CA 1
ATOM 937 C C . LEU A 1 129 ? -1.613 -8.105 11.152 1.00 98.00 129 LEU A C 1
ATOM 939 O O . LEU A 1 129 ? -1.161 -7.438 12.087 1.00 98.00 129 LEU A O 1
ATOM 943 N N . SER A 1 130 ? -2.039 -9.361 11.327 1.00 90.31 130 SER A N 1
ATOM 944 C CA . SER A 1 130 ? -2.168 -9.968 12.654 1.00 90.31 130 SER A CA 1
ATOM 945 C C . SER A 1 130 ? -0.833 -10.134 13.385 1.00 90.31 130 SER A C 1
ATOM 947 O O . SER A 1 130 ? 0.208 -10.408 12.784 1.00 90.31 130 SER A O 1
ATOM 949 N N . GLY A 1 131 ? -0.841 -9.892 14.697 1.00 87.75 131 GLY A N 1
ATOM 950 C CA . GLY A 1 131 ? 0.341 -9.897 15.565 1.00 87.75 131 GLY A CA 1
ATOM 951 C C . GLY A 1 131 ? 1.388 -8.819 15.240 1.00 87.75 131 GLY A C 1
ATOM 952 O O . GLY A 1 131 ? 2.484 -8.837 15.803 1.00 87.75 131 GLY A O 1
ATOM 953 N N . SER A 1 132 ? 1.103 -7.897 14.314 1.00 95.94 132 SER A N 1
ATOM 954 C CA . SER A 1 132 ? 2.050 -6.857 13.900 1.00 95.94 132 SER A CA 1
ATOM 955 C C . SER A 1 132 ? 2.124 -5.689 14.885 1.00 95.94 132 SER A C 1
ATOM 957 O O . SER A 1 132 ? 1.256 -5.468 15.731 1.00 95.94 132 SER A O 1
ATOM 959 N N . ASN A 1 133 ? 3.184 -4.898 14.755 1.00 95.44 133 ASN A N 1
ATOM 960 C CA . ASN A 1 133 ? 3.378 -3.661 15.496 1.00 95.44 133 ASN A CA 1
ATOM 961 C C . ASN A 1 133 ? 3.199 -2.462 14.553 1.00 95.44 133 ASN A C 1
ATOM 963 O O . ASN A 1 133 ? 4.095 -2.143 13.771 1.00 95.44 133 ASN A O 1
ATOM 967 N N . LEU A 1 134 ? 2.039 -1.814 14.647 1.00 97.12 134 LEU A N 1
ATOM 968 C CA . LEU A 1 134 ? 1.644 -0.607 13.917 1.00 97.12 134 LEU A CA 1
ATOM 969 C C . LEU A 1 134 ? 1.588 0.623 14.853 1.00 97.12 134 LEU A C 1
ATOM 971 O O . LEU A 1 134 ? 0.924 1.617 14.546 1.00 97.12 134 LEU A O 1
ATOM 975 N N . ASN A 1 135 ? 2.292 0.586 15.992 1.00 91.62 135 ASN A N 1
ATOM 976 C CA . ASN A 1 135 ? 2.361 1.708 16.930 1.00 91.62 135 ASN A CA 1
ATOM 977 C C . ASN A 1 135 ? 2.777 3.002 16.203 1.00 91.62 135 ASN A C 1
ATOM 979 O O . ASN A 1 135 ? 3.766 3.025 15.466 1.00 91.62 135 ASN A O 1
ATOM 983 N N . LYS A 1 136 ? 2.044 4.095 16.436 1.00 93.69 136 LYS A N 1
ATOM 984 C CA . LYS A 1 136 ? 2.280 5.432 15.854 1.00 93.69 136 LYS A CA 1
ATOM 985 C C . LYS A 1 136 ? 2.246 5.504 14.320 1.00 93.69 136 LYS A C 1
ATOM 987 O O . LYS A 1 136 ? 2.715 6.488 13.756 1.00 93.69 136 LYS A O 1
ATOM 992 N N . VAL A 1 137 ? 1.704 4.492 13.637 1.00 98.38 137 VAL A N 1
ATOM 993 C CA . VAL A 1 137 ? 1.480 4.539 12.183 1.00 98.38 137 VAL A CA 1
ATOM 994 C C . VAL A 1 137 ? 0.414 5.583 11.847 1.00 98.38 137 VAL A C 1
ATOM 996 O O . VAL A 1 137 ? -0.572 5.752 12.571 1.00 98.38 137 VAL A O 1
ATOM 999 N N . ASN A 1 138 ? 0.593 6.268 10.720 1.00 98.38 138 ASN A N 1
ATOM 1000 C CA . ASN A 1 138 ? -0.428 7.138 10.155 1.00 98.38 138 ASN A CA 1
ATOM 1001 C C . ASN A 1 138 ? -1.290 6.367 9.142 1.00 98.38 138 ASN A C 1
ATOM 1003 O O . ASN A 1 138 ? -0.842 6.125 8.029 1.00 98.38 138 ASN A O 1
ATOM 1007 N N . LEU A 1 139 ? -2.519 6.006 9.515 1.00 98.44 139 LEU A N 1
ATOM 1008 C CA . LEU A 1 139 ? -3.541 5.361 8.672 1.00 98.44 139 LEU A CA 1
ATOM 1009 C C . LEU A 1 139 ? -4.667 6.341 8.284 1.00 98.44 139 LEU A C 1
ATOM 1011 O O . LEU A 1 139 ? -5.786 5.926 7.984 1.00 98.44 139 LEU A O 1
ATOM 1015 N N . GLN A 1 140 ? -4.402 7.653 8.298 1.00 96.38 140 GLN A N 1
ATOM 1016 C CA . GLN A 1 140 ? -5.411 8.666 7.983 1.00 96.38 140 GLN A CA 1
ATOM 1017 C C . GLN A 1 140 ? -6.021 8.430 6.593 1.00 96.38 140 GLN A C 1
ATOM 1019 O O . GLN A 1 140 ? -5.303 8.434 5.593 1.00 96.38 140 GLN A O 1
ATOM 1024 N N . GLY A 1 141 ? -7.340 8.249 6.522 1.00 95.50 141 GLY A N 1
ATOM 1025 C CA . GLY A 1 141 ? -8.060 7.978 5.273 1.00 95.50 141 GLY A CA 1
ATOM 1026 C C . GLY A 1 141 ? -7.752 6.625 4.616 1.00 95.50 141 GLY A C 1
ATOM 1027 O O . GLY A 1 141 ? -8.083 6.454 3.447 1.00 95.50 141 GLY A O 1
ATOM 1028 N N . ALA A 1 142 ? -7.091 5.692 5.309 1.00 98.69 142 ALA A N 1
ATOM 1029 C CA . ALA A 1 142 ? -6.785 4.368 4.767 1.00 98.69 142 ALA A CA 1
ATOM 1030 C C . ALA A 1 142 ? -8.032 3.463 4.708 1.00 98.69 142 ALA A C 1
ATOM 1032 O O . ALA A 1 142 ? -8.927 3.539 5.553 1.00 98.69 142 ALA A O 1
ATOM 1033 N N . ASN A 1 143 ? -8.068 2.564 3.727 1.00 98.62 143 ASN A N 1
ATOM 1034 C CA . ASN A 1 143 ? -9.089 1.525 3.607 1.00 98.62 143 ASN A CA 1
ATOM 1035 C C . ASN A 1 143 ? -8.589 0.250 4.304 1.00 98.62 143 ASN A C 1
ATOM 1037 O O . ASN A 1 143 ? -7.735 -0.438 3.763 1.00 98.62 143 ASN A O 1
ATOM 1041 N N . LEU A 1 144 ? -9.111 -0.086 5.484 1.00 97.81 144 LEU A N 1
ATOM 1042 C CA . LEU A 1 144 ? -8.822 -1.335 6.207 1.00 97.81 144 LEU A CA 1
ATOM 1043 C C . LEU A 1 144 ? -10.017 -2.304 6.170 1.00 97.81 144 LEU A C 1
ATOM 1045 O O . LEU A 1 144 ? -10.156 -3.166 7.040 1.00 97.81 144 LEU A O 1
ATOM 1049 N N . GLN A 1 145 ? -10.896 -2.183 5.171 1.00 95.25 145 GLN A N 1
ATOM 1050 C CA . GLN A 1 145 ? -12.131 -2.955 5.114 1.00 95.25 145 GLN A CA 1
ATOM 1051 C C . GLN A 1 145 ? -11.852 -4.467 5.061 1.00 95.25 145 GLN A C 1
ATOM 1053 O O . GLN A 1 145 ? -11.223 -4.976 4.128 1.00 95.25 145 GLN A O 1
ATOM 1058 N N . GLY A 1 146 ? -12.331 -5.204 6.065 1.00 91.31 146 GLY A N 1
ATOM 1059 C CA . GLY A 1 146 ? -12.072 -6.639 6.210 1.00 91.31 146 GLY A CA 1
ATOM 1060 C C . GLY A 1 146 ? -10.622 -7.019 6.545 1.00 91.31 146 GLY A C 1
ATOM 1061 O O . GLY A 1 146 ? -10.287 -8.195 6.429 1.00 91.31 146 GLY A O 1
ATOM 1062 N N . ALA A 1 147 ? -9.752 -6.068 6.907 1.00 96.25 147 ALA A N 1
ATOM 1063 C CA . ALA A 1 147 ? -8.369 -6.356 7.291 1.00 96.25 147 ALA A CA 1
ATOM 1064 C C . ALA A 1 147 ? -8.298 -7.149 8.608 1.00 96.25 147 ALA A C 1
ATOM 1066 O O . ALA A 1 147 ? -9.106 -6.946 9.518 1.00 96.25 147 ALA A O 1
ATOM 1067 N N . ASN A 1 148 ? -7.307 -8.031 8.734 1.00 91.88 148 ASN A N 1
ATOM 1068 C CA . ASN A 1 148 ? -7.061 -8.784 9.960 1.00 91.88 148 ASN A CA 1
ATOM 1069 C C . ASN A 1 148 ? -6.037 -8.057 10.841 1.00 91.88 148 ASN A C 1
ATOM 1071 O O . ASN A 1 148 ? -4.837 -8.145 10.600 1.00 91.88 148 ASN A O 1
ATOM 1075 N N . LEU A 1 149 ? -6.517 -7.359 11.869 1.00 91.12 149 LEU A N 1
ATOM 1076 C CA . LEU A 1 149 ? -5.725 -6.674 12.897 1.00 91.12 149 LEU A CA 1
ATOM 1077 C C . LEU A 1 149 ? -5.621 -7.506 14.196 1.00 91.12 149 LEU A C 1
ATOM 1079 O O . LEU A 1 149 ? -5.278 -6.963 15.242 1.00 91.12 149 LEU A O 1
ATOM 1083 N N . GLY A 1 150 ? -5.953 -8.804 14.185 1.00 83.06 150 GLY A N 1
ATOM 1084 C CA . GLY A 1 150 ? -5.927 -9.633 15.397 1.00 83.06 150 GLY A CA 1
ATOM 1085 C C . GLY A 1 150 ? -4.565 -9.599 16.106 1.00 83.06 150 GLY A C 1
ATOM 1086 O O . GLY A 1 150 ? -3.530 -9.711 15.460 1.00 83.06 150 GLY A O 1
ATOM 1087 N N . GLU A 1 151 ? -4.553 -9.428 17.429 1.00 85.50 151 GLU A N 1
ATOM 1088 C CA . GLU A 1 151 ? -3.347 -9.316 18.279 1.00 85.50 151 GLU A CA 1
ATOM 1089 C C . GLU A 1 151 ? -2.388 -8.143 17.938 1.00 85.50 151 GLU A C 1
ATOM 1091 O O . GLU A 1 151 ? -1.283 -8.053 18.477 1.00 85.50 151 GLU A O 1
ATOM 1096 N N . THR A 1 152 ? -2.786 -7.203 17.069 1.00 85.69 152 THR A N 1
ATOM 1097 C CA . THR A 1 152 ? -1.929 -6.093 16.618 1.00 85.69 152 THR A CA 1
ATOM 1098 C C . THR A 1 152 ? -1.752 -5.007 17.694 1.00 85.69 152 THR A C 1
ATOM 1100 O O . THR A 1 152 ? -2.702 -4.561 18.346 1.00 85.69 152 THR A O 1
ATOM 1103 N N . SER A 1 153 ? -0.518 -4.512 17.841 1.00 85.31 153 SER A N 1
ATOM 1104 C CA . SER A 1 153 ? -0.204 -3.329 18.659 1.00 85.31 153 SER A CA 1
ATOM 1105 C C . SER A 1 153 ? -0.409 -2.043 17.853 1.00 85.31 153 SER A C 1
ATOM 1107 O O . SER A 1 153 ? 0.229 -1.860 16.816 1.00 85.31 153 SER A O 1
ATOM 1109 N N . LEU A 1 154 ? -1.303 -1.167 18.324 1.00 84.75 154 LEU A N 1
ATOM 1110 C CA . LEU A 1 154 ? -1.766 0.053 17.643 1.00 84.75 154 LEU A CA 1
ATOM 1111 C C . LEU A 1 154 ? -1.636 1.295 18.550 1.00 84.75 154 LEU A C 1
ATOM 1113 O O . LEU A 1 154 ? -2.434 2.230 18.499 1.00 84.75 154 LEU A O 1
ATOM 1117 N N . ALA A 1 155 ? -0.629 1.310 19.425 1.00 82.38 155 ALA A N 1
ATOM 1118 C CA . ALA A 1 155 ? -0.438 2.387 20.386 1.00 82.38 155 ALA A CA 1
ATOM 1119 C C . ALA A 1 155 ? -0.096 3.715 19.680 1.00 82.38 155 ALA A C 1
ATOM 1121 O O . ALA A 1 155 ? 0.949 3.832 19.033 1.00 82.38 155 ALA A O 1
ATOM 1122 N N . GLY A 1 156 ? -0.964 4.719 19.810 1.00 79.44 156 GLY A N 1
ATOM 1123 C CA . GLY A 1 156 ? -0.807 6.039 19.188 1.00 79.44 156 GLY A CA 1
ATOM 1124 C C . GLY A 1 156 ? -1.090 6.091 17.679 1.00 79.44 156 GLY A C 1
ATOM 1125 O O . GLY A 1 156 ? -0.622 7.014 17.014 1.00 79.44 156 GLY A O 1
ATOM 1126 N N . THR A 1 157 ? -1.784 5.100 17.111 1.00 89.38 157 THR A N 1
ATOM 1127 C CA . THR A 1 157 ? -2.072 5.017 15.665 1.00 89.38 157 THR A CA 1
ATOM 1128 C C . THR A 1 157 ? -3.163 6.009 15.233 1.00 89.38 157 THR A C 1
ATOM 1130 O O . THR A 1 157 ? -4.189 6.169 15.895 1.00 89.38 157 THR A O 1
ATOM 1133 N N . ASN A 1 158 ? -2.967 6.683 14.096 1.00 88.81 158 ASN A N 1
ATOM 1134 C CA . ASN A 1 158 ? -3.933 7.642 13.553 1.00 88.81 158 ASN A CA 1
ATOM 1135 C C . ASN A 1 158 ? -4.840 6.986 12.500 1.00 88.81 158 ASN A C 1
ATOM 1137 O O . ASN A 1 158 ? -4.429 6.846 11.355 1.00 88.81 158 ASN A O 1
ATOM 1141 N N . PHE A 1 159 ? -6.074 6.639 12.863 1.00 91.81 159 PHE A N 1
ATOM 1142 C CA . PHE A 1 159 ? -7.115 6.105 11.975 1.00 91.81 159 PHE A CA 1
ATOM 1143 C C . PHE A 1 159 ? -8.110 7.179 11.485 1.00 91.81 159 PHE A C 1
ATOM 1145 O O . PHE A 1 159 ? -9.192 6.845 11.006 1.00 91.81 159 PHE A O 1
ATOM 1152 N N . ASN A 1 160 ? -7.809 8.477 11.615 1.00 85.88 160 ASN A N 1
ATOM 1153 C CA . ASN A 1 160 ? -8.770 9.538 11.286 1.00 85.88 160 ASN A CA 1
ATOM 1154 C C . ASN A 1 160 ? -9.261 9.430 9.826 1.00 85.88 160 ASN A C 1
ATOM 1156 O O . ASN A 1 160 ? -8.465 9.449 8.889 1.00 85.88 160 ASN A O 1
ATOM 1160 N N . GLY A 1 161 ? -10.575 9.313 9.624 1.00 82.75 161 GLY A N 1
ATOM 1161 C CA . GLY A 1 161 ? -11.186 9.123 8.302 1.00 82.75 161 GLY A CA 1
ATOM 1162 C C . GLY A 1 161 ? -11.002 7.741 7.654 1.00 82.75 161 GLY A C 1
ATOM 1163 O O . GLY A 1 161 ? -11.345 7.601 6.485 1.00 82.75 161 GLY A O 1
ATOM 1164 N N . ALA A 1 162 ? -10.443 6.746 8.351 1.00 92.19 162 ALA A N 1
ATOM 1165 C CA . ALA A 1 162 ? -10.247 5.396 7.814 1.00 92.19 162 ALA A CA 1
ATOM 1166 C C . ALA A 1 162 ? -11.550 4.570 7.774 1.00 92.19 162 ALA A C 1
ATOM 1168 O O . ALA A 1 162 ? -12.444 4.771 8.600 1.00 92.19 162 ALA A O 1
ATOM 1169 N N . ASP A 1 163 ? -11.633 3.598 6.861 1.00 92.06 163 ASP A N 1
ATOM 1170 C CA . ASP A 1 163 ? -12.690 2.575 6.856 1.00 92.06 163 ASP A CA 1
ATOM 1171 C C . ASP A 1 163 ? -12.197 1.293 7.537 1.00 92.06 163 ASP A C 1
ATOM 1173 O O . ASP A 1 163 ? -11.333 0.605 7.000 1.00 92.06 163 ASP A O 1
ATOM 1177 N N . LEU A 1 164 ? -12.746 0.962 8.710 1.00 90.81 164 LEU A N 1
ATOM 1178 C CA . LEU A 1 164 ? -12.473 -0.284 9.436 1.00 90.81 164 LEU A CA 1
ATOM 1179 C C . LEU A 1 164 ? -13.624 -1.303 9.315 1.00 90.81 164 LEU A C 1
ATOM 1181 O O . LEU A 1 164 ? -13.676 -2.262 10.083 1.00 90.81 164 LEU A O 1
ATOM 1185 N N . SER A 1 165 ? -14.565 -1.122 8.380 1.00 84.50 165 SER A N 1
ATOM 1186 C CA . SER A 1 165 ? -15.764 -1.970 8.294 1.00 84.50 165 SER A CA 1
ATOM 1187 C C . SER A 1 165 ? -15.384 -3.440 8.118 1.00 84.50 165 SER A C 1
ATOM 1189 O O . SER A 1 165 ? -14.620 -3.796 7.215 1.00 84.50 165 SER A O 1
ATOM 1191 N N . ARG A 1 166 ? -15.942 -4.318 8.958 1.00 85.75 166 ARG A N 1
ATOM 1192 C CA . ARG A 1 166 ? -15.644 -5.760 9.011 1.00 85.75 166 ARG A CA 1
ATOM 1193 C C . ARG A 1 166 ? -14.189 -6.124 9.361 1.00 85.75 166 ARG A C 1
ATOM 1195 O O . ARG A 1 166 ? -13.806 -7.273 9.146 1.00 85.75 166 ARG A O 1
ATOM 1202 N N . ALA A 1 167 ? -13.366 -5.194 9.855 1.00 85.94 167 ALA A N 1
ATOM 1203 C CA . ALA A 1 167 ? -11.998 -5.498 10.283 1.00 85.94 167 ALA A CA 1
ATOM 1204 C C . ALA A 1 167 ? -11.985 -6.392 11.539 1.00 85.94 167 ALA A C 1
ATOM 1206 O O . ALA A 1 167 ? -12.772 -6.204 12.467 1.00 85.94 167 ALA A O 1
ATOM 1207 N N . ILE A 1 168 ? -11.074 -7.366 11.586 1.00 82.56 168 ILE A N 1
ATOM 1208 C CA . ILE A 1 168 ? -10.959 -8.322 12.697 1.00 82.56 168 ILE A CA 1
ATOM 1209 C C . ILE A 1 168 ? -9.998 -7.748 13.739 1.00 82.56 168 ILE A C 1
ATOM 1211 O O . ILE A 1 168 ? -8.826 -7.555 13.436 1.00 82.56 168 ILE A O 1
ATOM 1215 N N . VAL A 1 169 ? -10.470 -7.503 14.965 1.00 79.00 169 VAL A N 1
ATOM 1216 C CA . VAL A 1 169 ? -9.702 -6.792 16.015 1.00 79.00 169 VAL A CA 1
ATOM 1217 C C . VAL A 1 169 ? -9.522 -7.584 17.318 1.00 79.00 169 VAL A C 1
ATOM 1219 O O . VAL A 1 169 ? -9.233 -7.023 18.372 1.00 79.00 169 VAL A O 1
ATOM 1222 N N . ALA A 1 170 ? -9.702 -8.905 17.288 1.00 75.81 170 ALA A N 1
ATOM 1223 C CA . ALA A 1 170 ? -9.561 -9.734 18.485 1.00 75.81 170 ALA A CA 1
ATOM 1224 C C . ALA A 1 170 ? -8.152 -9.582 19.100 1.00 75.81 170 ALA A C 1
ATOM 1226 O O . ALA A 1 170 ? -7.154 -9.882 18.452 1.00 75.81 170 ALA A O 1
ATOM 1227 N N . GLY A 1 171 ? -8.061 -9.096 20.342 1.00 68.62 171 GLY A N 1
ATOM 1228 C CA . GLY A 1 171 ? -6.786 -8.905 21.048 1.00 68.62 171 GLY A CA 1
ATOM 1229 C C . GLY A 1 171 ? -5.962 -7.665 20.659 1.00 68.62 171 GLY A C 1
ATOM 1230 O O . GLY A 1 171 ? -4.833 -7.540 21.128 1.00 68.62 171 GLY A O 1
ATOM 1231 N N . THR A 1 172 ? -6.478 -6.740 19.839 1.00 71.12 172 THR A N 1
ATOM 1232 C CA . THR A 1 172 ? -5.780 -5.475 19.514 1.00 71.12 172 THR A CA 1
ATOM 1233 C C . THR A 1 172 ? -5.556 -4.576 20.730 1.00 71.12 172 THR A C 1
ATOM 1235 O O . THR A 1 172 ? -6.442 -4.439 21.576 1.00 71.12 172 THR A O 1
ATOM 1238 N N . ASN A 1 173 ? -4.448 -3.830 20.739 1.00 70.69 173 ASN A N 1
ATOM 1239 C CA . ASN A 1 173 ? -4.223 -2.733 21.686 1.00 70.69 173 ASN A CA 1
ATOM 1240 C C . ASN A 1 173 ? -4.316 -1.360 20.997 1.00 70.69 173 ASN A C 1
ATOM 1242 O O . ASN A 1 173 ? -3.348 -0.914 20.384 1.00 70.69 173 ASN A O 1
ATOM 1246 N N . PHE A 1 174 ? -5.455 -0.679 21.158 1.00 74.19 174 PHE A N 1
ATOM 1247 C CA . PHE A 1 174 ? -5.756 0.645 20.588 1.00 74.19 174 PHE A CA 1
ATOM 1248 C C . PHE A 1 174 ? -5.379 1.851 21.478 1.00 74.19 174 PHE A C 1
ATOM 1250 O O . PHE A 1 174 ? -5.849 2.962 21.226 1.00 74.19 174 PHE A O 1
ATOM 1257 N N . ASN A 1 175 ? -4.573 1.681 22.535 1.00 72.75 175 ASN A N 1
ATOM 1258 C CA . ASN A 1 175 ? -4.218 2.789 23.438 1.00 72.75 175 ASN A CA 1
ATOM 1259 C C . ASN A 1 175 ? -3.714 4.027 22.669 1.00 72.75 175 ASN A C 1
ATOM 1261 O O . ASN A 1 175 ? -2.926 3.906 21.740 1.00 72.75 175 ASN A O 1
ATOM 1265 N N . GLU A 1 176 ? -4.152 5.229 23.052 1.00 75.81 176 GLU A N 1
ATOM 1266 C CA . GLU A 1 176 ? -3.758 6.501 22.408 1.00 75.81 176 GLU A CA 1
ATOM 1267 C C . GLU A 1 176 ? -4.104 6.625 20.898 1.00 75.81 176 GLU A C 1
ATOM 1269 O O . GLU A 1 176 ? -3.726 7.614 20.273 1.00 75.81 176 GLU A O 1
ATOM 1274 N N . SER A 1 177 ? -4.835 5.673 20.295 1.00 77.75 177 SER A N 1
ATOM 1275 C CA . SER A 1 177 ? -5.284 5.768 18.896 1.00 77.75 177 SER A CA 1
ATOM 1276 C C . SER A 1 177 ? -6.315 6.885 18.680 1.00 77.75 177 SER A C 1
ATOM 1278 O O . SER A 1 177 ? -7.136 7.172 19.553 1.00 77.75 177 SER A O 1
ATOM 1280 N N . SER A 1 178 ? -6.321 7.477 17.482 1.00 75.31 178 SER A N 1
ATOM 1281 C CA . SER A 1 178 ? -7.290 8.504 17.067 1.00 75.31 178 SER A CA 1
ATOM 1282 C C . SER A 1 178 ? -8.197 7.990 15.946 1.00 75.31 178 SER A C 1
ATOM 1284 O O . SER A 1 178 ? -7.703 7.385 15.001 1.00 75.31 178 SER A O 1
ATOM 1286 N N . PHE A 1 179 ? -9.510 8.228 16.052 1.00 82.12 179 PHE A N 1
ATOM 1287 C CA . PHE A 1 179 ? -10.549 7.693 15.150 1.00 82.12 179 PHE A CA 1
ATOM 1288 C C . PHE A 1 179 ? -11.516 8.773 14.622 1.00 82.12 179 PHE A C 1
ATOM 1290 O O . PHE A 1 179 ? -12.656 8.487 14.256 1.00 82.12 179 PHE A O 1
ATOM 1297 N N . ALA A 1 180 ? -11.107 10.042 14.612 1.00 78.00 180 ALA A N 1
ATOM 1298 C CA . ALA A 1 180 ? -11.960 11.155 14.206 1.00 78.00 180 ALA A CA 1
ATOM 1299 C C . ALA A 1 180 ? -12.421 10.998 12.744 1.00 78.00 180 ALA A C 1
ATOM 1301 O O . ALA A 1 180 ? -11.620 11.056 11.811 1.00 78.00 180 ALA A O 1
ATOM 1302 N N . GLY A 1 181 ? -13.725 10.782 12.552 1.00 73.69 181 GLY A N 1
ATOM 1303 C CA . GLY A 1 181 ? -14.332 10.546 11.238 1.00 73.69 181 GLY A CA 1
ATOM 1304 C C . GLY A 1 181 ? -14.089 9.153 10.642 1.00 73.69 181 GLY A C 1
ATOM 1305 O O . GLY A 1 181 ? -14.421 8.956 9.478 1.00 73.69 181 GLY A O 1
ATOM 1306 N N . ALA A 1 182 ? -13.516 8.208 11.395 1.00 79.38 182 ALA A N 1
ATOM 1307 C CA . ALA A 1 182 ? -13.412 6.815 10.961 1.00 79.38 182 ALA A CA 1
ATOM 1308 C C . ALA A 1 182 ? -14.798 6.142 10.898 1.00 79.38 182 ALA A C 1
ATOM 1310 O O . ALA A 1 182 ? -15.702 6.493 11.661 1.00 79.38 182 ALA A O 1
ATOM 1311 N N . ILE A 1 183 ? -14.955 5.160 10.009 1.00 80.06 183 ILE A N 1
ATOM 1312 C CA . ILE A 1 183 ? -16.192 4.386 9.819 1.00 80.06 183 ILE A CA 1
ATOM 1313 C C . ILE A 1 183 ? -15.952 2.886 10.046 1.00 80.06 183 ILE A C 1
ATOM 1315 O O . ILE A 1 183 ? -14.811 2.437 10.148 1.00 80.06 183 ILE A O 1
ATOM 1319 N N . GLY A 1 184 ? -17.030 2.108 10.175 1.00 70.44 184 GLY A N 1
ATOM 1320 C CA . GLY A 1 184 ? -16.948 0.660 10.412 1.00 70.44 184 GLY A CA 1
ATOM 1321 C C . GLY A 1 184 ? -16.676 0.244 11.862 1.00 70.44 184 GLY A C 1
ATOM 1322 O O . GLY A 1 184 ? -16.554 -0.942 12.150 1.00 70.44 184 GLY A O 1
ATOM 1323 N N . LEU A 1 185 ? -16.635 1.203 12.794 1.00 69.00 185 LEU A N 1
ATOM 1324 C CA . LEU A 1 185 ? -16.368 0.971 14.222 1.00 69.00 185 LEU A CA 1
ATOM 1325 C C . LEU A 1 185 ? -17.449 0.148 14.950 1.00 69.00 185 LEU A C 1
ATOM 1327 O O . LEU A 1 185 ? -17.245 -0.261 16.089 1.00 69.00 185 LEU A O 1
ATOM 1331 N N . GLU A 1 186 ? -18.590 -0.100 14.306 1.00 58.69 186 GLU A N 1
ATOM 1332 C CA . GLU A 1 186 ? -19.700 -0.896 14.845 1.00 58.69 186 GLU A CA 1
ATOM 1333 C C . GLU A 1 186 ? -19.331 -2.387 14.984 1.00 58.69 186 GLU A C 1
ATOM 1335 O O . GLU A 1 186 ? -19.747 -3.031 15.946 1.00 58.69 186 GLU A O 1
ATOM 1340 N N . ASP A 1 187 ? -18.483 -2.910 14.087 1.00 49.75 187 ASP A N 1
ATOM 1341 C CA . ASP A 1 187 ? -18.027 -4.310 14.094 1.00 49.75 187 ASP A CA 1
ATOM 1342 C C . ASP A 1 187 ? -16.905 -4.583 15.121 1.00 49.75 187 ASP A C 1
ATOM 1344 O O . ASP A 1 187 ? -16.628 -5.738 15.445 1.00 49.75 187 ASP A O 1
ATOM 1348 N N . LEU A 1 188 ? -16.264 -3.542 15.672 1.00 55.72 188 LEU A N 1
ATOM 1349 C CA . LEU A 1 188 ? -15.135 -3.672 16.609 1.00 55.72 188 LEU A CA 1
ATOM 1350 C C . LEU A 1 188 ? -15.542 -4.167 18.019 1.00 55.72 188 LEU A C 1
ATOM 1352 O O . LEU A 1 188 ? -14.690 -4.318 18.896 1.00 55.72 188 LEU A O 1
ATOM 1356 N N . VAL A 1 189 ? -16.834 -4.393 18.275 1.00 43.41 189 VAL A N 1
ATOM 1357 C CA . VAL A 1 189 ? -17.389 -4.579 19.626 1.00 43.41 189 VAL A CA 1
ATOM 1358 C C . VAL A 1 189 ? -17.523 -6.061 20.007 1.00 43.41 189 VAL A C 1
ATOM 1360 O O . VAL A 1 189 ? -18.623 -6.614 20.031 1.00 43.41 189 VAL A O 1
ATOM 1363 N N . LEU A 1 190 ? -16.412 -6.694 20.402 1.00 39.19 190 LEU A N 1
ATOM 1364 C CA . LEU A 1 190 ? -16.432 -7.952 21.164 1.00 39.19 190 LEU A CA 1
ATOM 1365 C C . LEU A 1 190 ? -15.485 -7.908 22.375 1.00 39.19 190 LEU A C 1
ATOM 1367 O O . LEU A 1 190 ? -14.312 -7.582 22.253 1.00 39.19 190 LEU A O 1
ATOM 1371 N N . GLU A 1 191 ? -16.050 -8.279 23.528 1.00 33.94 191 GLU A N 1
ATOM 1372 C CA . GLU A 1 191 ? -15.466 -8.334 24.881 1.00 33.94 191 GLU A CA 1
ATOM 1373 C C . GLU A 1 191 ? -14.927 -7.006 25.462 1.00 33.94 191 GLU A C 1
ATOM 1375 O O . GLU A 1 191 ? -13.924 -6.434 25.050 1.00 33.94 191 GLU A O 1
ATOM 1380 N N . VAL A 1 192 ? -15.629 -6.504 26.487 1.00 30.31 192 VAL A N 1
ATOM 1381 C CA . VAL A 1 192 ? -15.412 -5.180 27.090 1.00 30.31 192 VAL A CA 1
ATOM 1382 C C . VAL A 1 192 ? -14.382 -5.224 28.222 1.00 30.31 192 VAL A C 1
ATOM 1384 O O . VAL A 1 192 ? -14.650 -5.818 29.267 1.00 30.31 192 VAL A O 1
ATOM 1387 N N . PRO A 1 193 ? -13.301 -4.433 28.104 1.00 33.91 193 PRO A N 1
ATOM 1388 C CA . PRO A 1 193 ? -12.713 -3.767 29.263 1.00 33.91 193 PRO A CA 1
ATOM 1389 C C . PRO A 1 193 ? -12.664 -2.233 29.092 1.00 33.91 193 PRO A C 1
ATOM 1391 O O . PRO A 1 193 ? -11.596 -1.638 29.099 1.00 33.91 193 PRO A O 1
ATOM 1394 N N . LEU A 1 194 ? -13.836 -1.590 28.969 1.00 34.84 194 LEU A N 1
ATOM 1395 C CA . LEU A 1 194 ? -14.155 -0.189 29.347 1.00 34.84 194 LEU A CA 1
ATOM 1396 C C . LEU A 1 194 ? -13.286 0.998 28.841 1.00 34.84 194 LEU A C 1
ATOM 1398 O O . LEU A 1 194 ? -13.576 2.142 29.188 1.00 34.84 194 LEU A O 1
ATOM 1402 N N . LEU A 1 195 ? -12.269 0.780 28.005 1.00 39.16 195 LEU A N 1
ATOM 1403 C CA . LEU A 1 195 ? -11.213 1.768 27.728 1.00 39.16 195 LEU A CA 1
ATOM 1404 C C . LEU A 1 195 ? -11.490 2.779 26.596 1.00 39.16 195 LEU A C 1
ATOM 1406 O O . LEU A 1 195 ? -10.717 3.720 26.439 1.00 39.16 195 LEU A O 1
ATOM 1410 N N . LEU A 1 196 ? -12.604 2.664 25.858 1.00 37.09 196 LEU A N 1
ATOM 1411 C CA . LEU A 1 196 ? -13.025 3.693 24.886 1.00 37.09 196 LEU A CA 1
ATOM 1412 C C . LEU A 1 196 ? -13.931 4.798 25.471 1.00 37.09 196 LEU A C 1
ATOM 1414 O O . LEU A 1 196 ? -14.380 5.672 24.734 1.00 37.09 196 LEU A O 1
ATOM 1418 N N . LEU A 1 197 ? -14.130 4.857 26.797 1.00 38.09 197 LEU A N 1
ATOM 1419 C CA . LEU A 1 197 ? -14.796 6.000 27.452 1.00 38.09 197 LEU A CA 1
ATOM 1420 C C . LEU A 1 197 ? -13.880 7.238 27.615 1.00 38.09 197 LEU A C 1
ATOM 1422 O O . LEU A 1 197 ? -14.188 8.145 28.384 1.00 38.09 197 LEU A O 1
ATOM 1426 N N . ASN A 1 198 ? -12.770 7.313 26.873 1.00 40.78 198 ASN A N 1
ATOM 1427 C CA . ASN A 1 198 ? -11.890 8.490 26.829 1.00 40.78 198 ASN A CA 1
ATOM 1428 C C . ASN A 1 198 ? -12.420 9.631 25.940 1.00 40.78 198 ASN A C 1
ATOM 1430 O O . ASN A 1 198 ? -11.766 10.659 25.793 1.00 40.78 198 ASN A O 1
ATOM 1434 N N . ALA A 1 199 ? -13.655 9.500 25.457 1.00 40.81 199 ALA A N 1
ATOM 1435 C CA . ALA A 1 199 ? -14.582 10.620 25.446 1.00 40.81 199 ALA A CA 1
ATOM 1436 C C . ALA A 1 199 ? -15.826 10.271 26.283 1.00 40.81 199 ALA A C 1
ATOM 1438 O O . ALA A 1 199 ? -16.871 9.890 25.753 1.00 40.81 199 ALA A O 1
ATOM 1439 N N . LYS A 1 200 ? -15.760 10.512 27.601 1.00 43.75 200 LYS A N 1
ATOM 1440 C CA . LYS A 1 200 ? -16.898 11.174 28.244 1.00 43.75 200 LYS A CA 1
ATOM 1441 C C . LYS A 1 200 ? -17.054 12.491 27.498 1.00 43.75 200 LYS A C 1
ATOM 1443 O O . LYS A 1 200 ? -16.260 13.404 27.711 1.00 43.75 200 LYS A O 1
ATOM 1448 N N . ASP A 1 201 ? -18.023 12.518 26.584 1.00 49.22 201 ASP A N 1
ATOM 1449 C CA . ASP A 1 201 ? -18.445 13.690 25.815 1.00 49.22 201 ASP A CA 1
ATOM 1450 C C . ASP A 1 201 ? -18.323 14.934 26.711 1.00 49.22 201 ASP A C 1
ATOM 1452 O O . ASP A 1 201 ? -18.782 14.893 27.857 1.00 49.22 201 ASP A O 1
ATOM 1456 N N . GLU A 1 202 ? -17.669 16.015 26.269 1.00 48.44 202 GLU A N 1
ATOM 1457 C CA . GLU A 1 202 ? -17.436 17.183 27.144 1.00 48.44 202 GLU A CA 1
ATOM 1458 C C . GLU A 1 202 ? -18.765 17.701 27.715 1.00 48.44 202 GLU A C 1
ATOM 1460 O O . GLU A 1 202 ? -18.838 18.129 28.863 1.00 48.44 202 GLU A O 1
ATOM 1465 N N . ARG A 1 203 ? -19.846 17.513 26.949 1.00 43.28 203 ARG A N 1
ATOM 1466 C CA . ARG A 1 203 ? -21.241 17.740 27.337 1.00 43.28 203 ARG A CA 1
ATOM 1467 C C . ARG A 1 203 ? -21.723 16.830 28.465 1.00 43.28 203 ARG A C 1
ATOM 1469 O O . ARG A 1 203 ? -22.447 17.306 29.328 1.00 43.28 203 ARG A O 1
ATOM 1476 N N . ILE A 1 204 ? -21.355 15.547 28.483 1.00 46.69 204 ILE A N 1
ATOM 1477 C CA . ILE A 1 204 ? -21.648 14.631 29.600 1.00 46.69 204 ILE A CA 1
ATOM 1478 C C . ILE A 1 204 ? -20.865 15.063 30.840 1.00 46.69 204 ILE A C 1
ATOM 1480 O O . ILE A 1 204 ? -21.461 15.152 31.907 1.00 46.69 204 ILE A O 1
ATOM 1484 N N . THR A 1 205 ? -19.584 15.413 30.704 1.00 50.62 205 THR A N 1
ATOM 1485 C CA . THR A 1 205 ? -18.771 15.895 31.835 1.00 50.62 205 THR A CA 1
ATOM 1486 C C . THR A 1 205 ? -19.311 17.222 32.396 1.00 50.62 205 THR A C 1
ATOM 1488 O O . THR A 1 205 ? -19.437 17.376 33.610 1.00 50.62 205 THR A O 1
ATOM 1491 N N . GLU A 1 206 ? -19.717 18.164 31.535 1.00 48.28 206 GLU A N 1
ATOM 1492 C CA . GLU A 1 206 ? -20.375 19.423 31.923 1.00 48.28 206 GLU A CA 1
ATOM 1493 C C . GLU A 1 206 ? -21.758 19.176 32.557 1.00 48.28 206 GLU A C 1
ATOM 1495 O O . GLU A 1 206 ? -22.123 19.838 33.532 1.00 48.28 206 GLU A O 1
ATOM 1500 N N . LEU A 1 207 ? -22.532 18.212 32.041 1.00 43.94 207 LEU A N 1
ATOM 1501 C CA . LEU A 1 207 ? -23.821 17.811 32.612 1.00 43.94 207 LEU A CA 1
ATOM 1502 C C . LEU A 1 207 ? -23.657 17.154 33.984 1.00 43.94 207 LEU A C 1
ATOM 1504 O O . LEU A 1 207 ? -24.410 17.501 34.885 1.00 43.94 207 LEU A O 1
ATOM 1508 N N . GLU A 1 208 ? -22.689 16.257 34.171 1.00 49.25 208 GLU A N 1
ATOM 1509 C CA . GLU A 1 208 ? -22.382 15.630 35.463 1.00 49.25 208 GLU A CA 1
ATOM 1510 C C . GLU A 1 208 ? -21.883 16.652 36.489 1.00 49.25 208 GLU A C 1
ATOM 1512 O O . GLU A 1 208 ? -22.348 16.633 37.626 1.00 49.25 208 GLU A O 1
ATOM 1517 N N . ALA A 1 209 ? -21.000 17.577 36.094 1.00 54.34 209 ALA A N 1
ATOM 1518 C CA . ALA A 1 209 ? -20.529 18.652 36.968 1.00 54.34 209 ALA A CA 1
ATOM 1519 C C . ALA A 1 209 ? -21.691 19.552 37.425 1.00 54.34 209 ALA A C 1
ATOM 1521 O O . ALA A 1 209 ? -21.887 19.754 38.623 1.00 54.34 209 ALA A O 1
ATOM 1522 N N . ARG A 1 210 ? -22.545 19.993 36.488 1.00 49.00 210 ARG A N 1
ATOM 1523 C CA . ARG A 1 210 ? -23.794 20.706 36.812 1.00 49.00 210 ARG A CA 1
ATOM 1524 C C . ARG A 1 210 ? -24.729 19.884 37.698 1.00 49.00 210 ARG A C 1
ATOM 1526 O O . ARG A 1 210 ? -25.402 20.435 38.563 1.00 49.00 210 ARG A O 1
ATOM 1533 N N . LEU A 1 211 ? -24.816 18.573 37.475 1.00 44.75 211 LEU A N 1
ATOM 1534 C CA . LEU A 1 211 ? -25.674 17.688 38.258 1.00 44.75 211 LEU A CA 1
ATOM 1535 C C . LEU A 1 211 ? -25.160 17.533 39.694 1.00 44.75 211 LEU A C 1
ATOM 1537 O O . LEU A 1 211 ? -25.981 17.466 40.604 1.00 44.75 211 LEU A O 1
ATOM 1541 N N . ALA A 1 212 ? -23.841 17.527 39.903 1.00 49.00 212 ALA A N 1
ATOM 1542 C CA . ALA A 1 212 ? -23.220 17.497 41.224 1.00 49.00 212 ALA A CA 1
ATOM 1543 C C . ALA A 1 212 ? -23.547 18.762 42.039 1.00 49.00 212 ALA A C 1
ATOM 1545 O O . ALA A 1 212 ? -23.958 18.646 43.196 1.00 49.00 212 ALA A O 1
ATOM 1546 N N . ASP A 1 213 ? -23.490 19.949 41.420 1.00 47.97 213 ASP A N 1
ATOM 1547 C CA . ASP A 1 213 ? -23.943 21.201 42.049 1.00 47.97 213 ASP A CA 1
ATOM 1548 C C . ASP A 1 213 ? -25.414 21.108 42.502 1.00 47.97 213 ASP A C 1
ATOM 1550 O O . ASP A 1 213 ? -25.756 21.522 43.610 1.00 47.97 213 ASP A O 1
ATOM 1554 N N . TYR A 1 214 ? -26.286 20.483 41.698 1.00 42.81 214 TYR A N 1
ATOM 1555 C CA . TYR A 1 214 ? -27.696 20.253 42.050 1.00 42.81 214 TYR A CA 1
ATOM 1556 C C . TYR A 1 214 ? -27.951 19.087 43.030 1.00 42.81 214 TYR A C 1
ATOM 1558 O O . TYR A 1 214 ? -29.078 18.957 43.523 1.00 42.81 214 TYR A O 1
ATOM 1566 N N . GLN A 1 215 ? -26.962 18.233 43.320 1.00 40.88 215 GLN A N 1
ATOM 1567 C CA . GLN A 1 215 ? -27.111 17.093 44.240 1.00 40.88 215 GLN A CA 1
ATOM 1568 C C . GLN A 1 215 ? -26.839 17.456 45.707 1.00 40.88 215 GLN A C 1
ATOM 1570 O O . GLN A 1 215 ? -27.445 16.850 46.591 1.00 40.88 215 GLN A O 1
ATOM 1575 N N . ASN A 1 216 ? -26.026 18.482 45.985 1.00 41.56 216 ASN A N 1
ATOM 1576 C CA . ASN A 1 216 ? -25.634 18.873 47.351 1.00 41.56 216 ASN A CA 1
ATOM 1577 C C . ASN A 1 216 ? -26.791 19.317 48.279 1.00 41.56 216 ASN A C 1
ATOM 1579 O O . ASN A 1 216 ? -26.584 19.443 49.484 1.00 41.56 216 ASN A O 1
ATOM 1583 N N . GLU A 1 217 ? -28.009 19.520 47.761 1.00 41.19 217 GLU A N 1
ATOM 1584 C CA . GLU A 1 217 ? -29.179 19.957 48.544 1.00 41.19 217 GLU A CA 1
ATOM 1585 C C . GLU A 1 217 ? -30.366 18.965 48.544 1.00 41.19 217 GLU A C 1
ATOM 1587 O O . GLU A 1 217 ? -31.467 19.325 48.974 1.00 41.19 217 GLU A O 1
ATOM 1592 N N . ARG A 1 218 ? -30.221 17.724 48.038 1.00 41.03 218 ARG A N 1
ATOM 1593 C CA . ARG A 1 218 ? -31.376 16.810 47.859 1.00 41.03 218 ARG A CA 1
ATOM 1594 C C . ARG A 1 218 ? -31.150 15.362 48.289 1.00 41.03 218 ARG A C 1
ATOM 1596 O O . ARG A 1 218 ? -30.157 14.726 47.972 1.00 41.03 218 ARG A O 1
ATOM 1603 N N . ALA A 1 219 ? -32.173 14.806 48.941 1.00 33.97 219 ALA A N 1
ATOM 1604 C CA . ALA A 1 219 ? -32.249 13.393 49.295 1.00 33.97 219 ALA A CA 1
ATOM 1605 C C . ALA A 1 219 ? -32.670 12.531 48.085 1.00 33.97 219 ALA A C 1
ATOM 1607 O O . ALA A 1 219 ? -33.859 12.276 47.878 1.00 33.97 219 ALA A O 1
ATOM 1608 N N . GLY A 1 220 ? -31.689 12.113 47.281 1.00 42.88 220 GLY A N 1
ATOM 1609 C CA . GLY A 1 220 ? -31.848 11.155 46.182 1.00 42.88 220 GLY A CA 1
ATOM 1610 C C . GLY A 1 220 ? -30.782 11.331 45.097 1.00 42.88 220 GLY A C 1
ATOM 1611 O O . GLY A 1 220 ? -30.513 12.452 44.668 1.00 42.88 220 GLY A O 1
ATOM 1612 N N . THR A 1 221 ? -30.190 10.230 44.639 1.00 38.06 221 THR A N 1
ATOM 1613 C CA . THR A 1 221 ? -29.142 10.210 43.610 1.00 38.06 221 THR A CA 1
ATOM 1614 C C . THR A 1 221 ? -29.748 10.305 42.210 1.00 38.06 221 THR A C 1
ATOM 1616 O O . THR A 1 221 ? -30.672 9.569 41.861 1.00 38.06 221 THR A O 1
ATOM 1619 N N . ILE A 1 222 ? -29.214 11.195 41.369 1.00 41.50 222 ILE A N 1
ATOM 1620 C CA . ILE A 1 222 ? -29.586 11.269 39.950 1.00 41.50 222 ILE A CA 1
ATOM 1621 C C . ILE A 1 222 ? -28.487 10.578 39.146 1.00 41.50 222 ILE A C 1
ATOM 1623 O O . ILE A 1 222 ? -27.342 11.025 39.157 1.00 41.50 222 ILE A O 1
ATOM 1627 N N . VAL A 1 223 ? -28.835 9.490 38.461 1.00 41.25 223 VAL A N 1
ATOM 1628 C CA . VAL A 1 223 ? -27.910 8.669 37.673 1.00 41.25 223 VAL A CA 1
ATOM 1629 C C . VAL A 1 223 ? -28.256 8.824 36.196 1.00 41.25 223 VAL A C 1
ATOM 1631 O O . VAL A 1 223 ? -29.395 8.592 35.794 1.00 41.25 223 VAL A O 1
ATOM 1634 N N . ILE A 1 224 ? -27.281 9.214 35.376 1.00 41.28 224 ILE A N 1
ATOM 1635 C CA . ILE A 1 224 ? -27.440 9.272 33.919 1.00 41.28 224 ILE A CA 1
ATOM 1636 C C . ILE A 1 224 ? -26.798 8.019 33.329 1.00 41.28 224 ILE A C 1
ATOM 1638 O O . ILE A 1 224 ? -25.584 7.860 33.394 1.00 41.28 224 ILE A O 1
ATOM 1642 N N . ASN A 1 225 ? -27.608 7.136 32.745 1.00 38.25 225 ASN A N 1
ATOM 1643 C CA . ASN A 1 225 ? -27.117 5.963 32.027 1.00 38.25 225 ASN A CA 1
ATOM 1644 C C . ASN A 1 225 ? -27.224 6.226 30.523 1.00 38.25 225 ASN A C 1
ATOM 1646 O O . ASN A 1 225 ? -28.328 6.319 29.987 1.00 38.25 225 ASN A O 1
ATOM 1650 N N . ALA A 1 226 ? -26.086 6.360 29.844 1.00 35.97 226 ALA A N 1
ATOM 1651 C CA . ALA A 1 226 ? -26.023 6.519 28.395 1.00 35.97 226 ALA A CA 1
ATOM 1652 C C . ALA A 1 226 ? -25.544 5.219 27.736 1.00 35.97 226 ALA A C 1
ATOM 1654 O O . ALA A 1 226 ? -24.476 4.710 28.068 1.00 35.97 226 ALA A O 1
ATOM 1655 N N . SER A 1 227 ? -26.323 4.687 26.794 1.00 37.75 227 SER A N 1
ATOM 1656 C CA . SER A 1 227 ? -25.933 3.547 25.958 1.00 37.75 227 SER A CA 1
ATOM 1657 C C . SER A 1 227 ? -26.659 3.585 24.612 1.00 37.75 227 SER A C 1
ATOM 1659 O O . SER A 1 227 ? -27.769 4.106 24.501 1.00 37.75 227 SER A O 1
ATOM 1661 N N . ASN A 1 228 ? -26.018 3.059 23.566 1.00 31.00 228 ASN A N 1
ATOM 1662 C CA . ASN A 1 228 ? -26.586 2.874 22.223 1.00 31.00 228 ASN A CA 1
ATOM 1663 C C . ASN A 1 228 ? -27.310 4.127 21.672 1.00 31.00 228 ASN A C 1
ATOM 1665 O O . ASN A 1 228 ? -28.445 4.053 21.201 1.00 31.00 228 ASN A O 1
ATOM 1669 N N . GLY A 1 229 ? -26.679 5.302 21.795 1.00 30.78 229 GLY A N 1
ATOM 1670 C CA . GLY A 1 229 ? -27.230 6.583 21.326 1.00 30.78 229 GLY A CA 1
ATOM 1671 C C . GLY A 1 229 ? -28.401 7.149 22.147 1.00 30.78 229 GLY A C 1
ATOM 1672 O O . GLY A 1 229 ? -28.959 8.180 21.775 1.00 30.78 229 GLY A O 1
ATOM 1673 N N . LYS A 1 230 ? -28.780 6.518 23.266 1.00 30.23 230 LYS A N 1
ATOM 1674 C CA . LYS A 1 230 ? -29.843 6.968 24.175 1.00 30.23 230 LYS A CA 1
ATOM 1675 C C . LYS A 1 230 ? -29.285 7.318 25.553 1.00 30.23 230 LYS A C 1
ATOM 1677 O O . LYS A 1 230 ? -28.611 6.510 26.184 1.00 30.23 230 LYS A O 1
ATOM 1682 N N . ALA A 1 231 ? -29.643 8.498 26.053 1.00 35.47 231 ALA A N 1
ATOM 1683 C CA . ALA A 1 231 ? -29.467 8.860 27.456 1.00 35.47 231 ALA A CA 1
ATOM 1684 C C . ALA A 1 231 ? -30.759 8.556 28.231 1.00 35.47 231 ALA A C 1
ATOM 1686 O O . ALA A 1 231 ? -31.828 9.064 27.888 1.00 35.47 231 ALA A O 1
ATOM 1687 N N . ILE A 1 232 ? -30.661 7.736 29.276 1.00 36.06 232 ILE A N 1
ATOM 1688 C CA . ILE A 1 232 ? -31.752 7.411 30.197 1.00 36.06 232 ILE A CA 1
ATOM 1689 C C . ILE A 1 232 ? -31.458 8.092 31.536 1.00 36.06 232 ILE A C 1
ATOM 1691 O O . ILE A 1 232 ? -30.449 7.813 32.187 1.00 36.06 232 ILE A O 1
ATOM 1695 N N . LEU A 1 233 ? -32.348 8.998 31.946 1.00 38.00 233 LEU A N 1
ATOM 1696 C CA . LEU A 1 233 ? -32.253 9.706 33.220 1.00 38.00 233 LEU A CA 1
ATOM 1697 C C . LEU A 1 233 ? -32.921 8.874 34.327 1.00 38.00 233 LEU A C 1
ATOM 1699 O O . LEU A 1 233 ? -34.147 8.798 34.402 1.00 38.00 233 LEU A O 1
ATOM 1703 N N . SER A 1 234 ? -32.125 8.252 35.194 1.00 37.16 234 SER A N 1
ATOM 1704 C CA . SER A 1 234 ? -32.596 7.402 36.291 1.00 37.16 234 SER A CA 1
ATOM 1705 C C . SER A 1 234 ? -32.543 8.150 37.628 1.00 37.16 234 SER A C 1
ATOM 1707 O O . SER A 1 234 ? -31.478 8.396 38.191 1.00 37.16 234 SER A O 1
ATOM 1709 N N . LEU A 1 235 ? -33.713 8.500 38.164 1.00 40.66 235 LEU A N 1
ATOM 1710 C CA . LEU A 1 235 ? -33.866 9.122 39.483 1.00 40.66 235 LEU A CA 1
ATOM 1711 C C . LEU A 1 235 ? -33.935 8.045 40.576 1.00 40.66 235 LEU A C 1
ATOM 1713 O O . LEU A 1 235 ? -34.995 7.462 40.806 1.00 40.66 235 LEU A O 1
ATOM 1717 N N . ASN A 1 236 ? -32.817 7.785 41.256 1.00 36.59 236 ASN A N 1
ATOM 1718 C CA . ASN A 1 236 ? -32.739 6.796 42.326 1.00 36.59 236 ASN A CA 1
ATOM 1719 C C . ASN A 1 236 ? -33.031 7.454 43.686 1.00 36.59 236 ASN A C 1
ATOM 1721 O O . ASN A 1 236 ? -32.162 8.023 44.347 1.00 36.59 236 ASN A O 1
ATOM 1725 N N . ILE A 1 237 ? -34.300 7.425 44.092 1.00 41.12 237 ILE A N 1
ATOM 1726 C CA . ILE A 1 237 ? -34.744 8.048 45.343 1.00 41.12 237 ILE A CA 1
ATOM 1727 C C . ILE A 1 237 ? -34.461 7.098 46.510 1.00 41.12 237 ILE A C 1
ATOM 1729 O O . ILE A 1 237 ? -35.298 6.271 46.880 1.00 41.12 237 ILE A O 1
ATOM 1733 N N . GLU A 1 238 ? -33.281 7.237 47.111 1.00 35.38 238 GLU A N 1
ATOM 1734 C CA . GLU A 1 238 ? -32.969 6.568 48.372 1.00 35.38 238 GLU A CA 1
ATOM 1735 C C . GLU A 1 238 ? -33.934 6.994 49.492 1.00 35.38 238 GLU A C 1
ATOM 1737 O O . GLU A 1 238 ? -34.472 8.107 49.532 1.00 35.38 238 GLU A O 1
ATOM 1742 N N . LYS A 1 239 ? -34.217 6.051 50.395 1.00 36.03 239 LYS A N 1
ATOM 1743 C CA . LYS A 1 239 ? -35.374 6.098 51.295 1.00 36.03 239 LYS A CA 1
ATOM 1744 C C . LYS A 1 239 ? -35.183 7.107 52.436 1.00 36.03 239 LYS A C 1
ATOM 1746 O O . LYS A 1 239 ? -34.737 6.747 53.520 1.00 36.03 239 LYS A O 1
ATOM 1751 N N . SER A 1 240 ? -35.580 8.356 52.199 1.00 35.72 240 SER A N 1
ATOM 1752 C CA . SER A 1 240 ? -35.567 9.440 53.190 1.00 35.72 240 SER A CA 1
ATOM 1753 C C . SER A 1 240 ? -36.932 9.654 53.858 1.00 35.72 240 SER A C 1
ATOM 1755 O O . SER A 1 240 ? -37.964 9.712 53.186 1.00 35.72 240 SER A O 1
ATOM 1757 N N . ASP A 1 241 ? -36.949 9.880 55.175 1.00 36.72 241 ASP A N 1
ATOM 1758 C CA . ASP A 1 241 ? -38.170 10.155 55.960 1.00 36.72 241 ASP A CA 1
ATOM 1759 C C . ASP A 1 241 ? -38.904 11.453 55.553 1.00 36.72 241 ASP A C 1
ATOM 1761 O O . ASP A 1 241 ? -40.066 11.675 55.914 1.00 36.72 241 ASP A O 1
ATOM 1765 N N . ASN A 1 242 ? -38.256 12.288 54.735 1.00 36.78 242 ASN A N 1
ATOM 1766 C CA . ASN A 1 242 ? -38.796 13.525 54.165 1.00 36.78 242 ASN A CA 1
ATOM 1767 C C . ASN A 1 242 ? -39.750 13.305 52.967 1.00 36.78 242 ASN A C 1
ATOM 1769 O O . ASN A 1 242 ? -40.235 14.270 52.374 1.00 36.78 242 ASN A O 1
ATOM 1773 N N . LEU A 1 243 ? -40.072 12.057 52.605 1.00 36.22 243 LEU A N 1
ATOM 1774 C CA . LEU A 1 243 ? -40.908 11.691 51.445 1.00 36.22 243 LEU A CA 1
ATOM 1775 C C . LEU A 1 243 ? -42.403 12.093 51.516 1.00 36.22 243 LEU A C 1
ATOM 1777 O O . LEU A 1 243 ? -43.176 11.752 50.622 1.00 36.22 243 LEU A O 1
ATOM 1781 N N . LYS A 1 244 ? -42.838 12.853 52.527 1.00 39.56 244 LYS A N 1
ATOM 1782 C CA . LYS A 1 244 ? -44.259 13.110 52.856 1.00 39.56 244 LYS A CA 1
ATOM 1783 C C . LYS A 1 244 ? -45.035 14.046 51.902 1.00 39.56 244 LYS A C 1
ATOM 1785 O O . LYS A 1 244 ? -46.186 14.356 52.188 1.00 39.56 244 LYS A O 1
ATOM 1790 N N . THR A 1 245 ? -44.440 14.518 50.803 1.00 40.66 245 THR A N 1
ATOM 1791 C CA . THR A 1 245 ? -45.003 15.586 49.936 1.00 40.66 245 THR A CA 1
ATOM 1792 C C . THR A 1 245 ? -45.161 15.221 48.453 1.00 40.66 245 THR A C 1
ATOM 1794 O O . THR A 1 245 ? -45.312 16.104 47.611 1.00 40.66 245 THR A O 1
ATOM 1797 N N . TRP A 1 246 ? -45.140 13.933 48.101 1.00 38.81 246 TRP A N 1
ATOM 1798 C CA . TRP A 1 246 ? -45.401 13.471 46.730 1.00 38.81 246 TRP A CA 1
ATOM 1799 C C . TRP A 1 246 ? -46.886 13.153 46.522 1.00 38.81 246 TRP A C 1
ATOM 1801 O O . TRP A 1 246 ? -47.482 12.446 47.334 1.00 38.81 246 TRP A O 1
ATOM 1811 N N . GLN A 1 247 ? -47.477 13.626 45.419 1.00 43.91 247 GLN A N 1
ATOM 1812 C CA . GLN A 1 247 ? -48.836 13.250 45.022 1.00 43.91 247 GLN A CA 1
ATOM 1813 C C . GLN A 1 247 ? -48.798 12.196 43.911 1.00 43.91 247 GLN A C 1
ATOM 1815 O O . GLN A 1 247 ? -48.063 12.311 42.927 1.00 43.91 247 GLN A O 1
ATOM 1820 N N . LYS A 1 248 ? -49.615 11.156 44.083 1.00 38.41 248 LYS A N 1
ATOM 1821 C CA . LYS A 1 248 ? -49.791 10.059 43.133 1.00 38.41 248 LYS A CA 1
ATOM 1822 C C . LYS A 1 248 ? -51.209 10.117 42.575 1.00 38.41 248 LYS A C 1
ATOM 1824 O O . LYS A 1 248 ? -52.163 10.086 43.347 1.00 38.41 248 LYS A O 1
ATOM 1829 N N . THR A 1 249 ? -51.328 10.151 41.255 1.00 47.00 249 THR A N 1
ATOM 1830 C CA . THR A 1 249 ? -52.566 9.838 40.529 1.00 47.00 249 THR A CA 1
ATOM 1831 C C . THR A 1 249 ? -52.351 8.554 39.724 1.00 47.00 249 THR A C 1
ATOM 1833 O O . THR A 1 249 ? -51.222 8.072 39.612 1.00 47.00 249 THR A O 1
ATOM 1836 N N . ASP A 1 250 ? -53.417 7.943 39.207 1.00 40.00 250 ASP A N 1
ATOM 1837 C CA . ASP A 1 250 ? -53.406 6.513 38.840 1.00 40.00 250 ASP A CA 1
ATOM 1838 C C . ASP A 1 250 ? -52.437 6.115 37.713 1.00 40.00 250 ASP A C 1
ATOM 1840 O O . ASP A 1 250 ? -52.097 4.938 37.572 1.00 40.00 250 ASP A O 1
ATOM 1844 N N . GLN A 1 251 ? -51.941 7.089 36.946 1.00 39.41 251 GLN A N 1
ATOM 1845 C CA . GLN A 1 251 ? -50.921 6.879 35.915 1.00 39.41 251 GLN A CA 1
ATOM 1846 C C . GLN A 1 251 ? -49.609 7.641 36.157 1.00 39.41 251 GLN A C 1
ATOM 1848 O O . GLN A 1 251 ? -48.608 7.257 35.566 1.00 39.41 251 GLN A O 1
ATOM 1853 N N . ASN A 1 252 ? -49.569 8.649 37.041 1.00 35.25 252 ASN A N 1
ATOM 1854 C CA . ASN A 1 252 ? -48.425 9.559 37.174 1.00 35.25 252 ASN A CA 1
ATOM 1855 C C . ASN A 1 252 ? -48.023 9.832 38.634 1.00 35.25 252 ASN A C 1
ATOM 1857 O O . ASN A 1 252 ? -48.851 10.159 39.488 1.00 35.25 252 ASN A O 1
ATOM 1861 N N . ILE A 1 253 ? -46.715 9.784 38.904 1.00 41.28 253 ILE A N 1
ATOM 1862 C CA . ILE A 1 253 ? -46.113 10.309 40.137 1.00 41.28 253 ILE A CA 1
ATOM 1863 C C . ILE A 1 253 ? -45.662 11.740 39.843 1.00 41.28 253 ILE A C 1
ATOM 1865 O O . ILE A 1 253 ? -44.804 11.953 38.990 1.00 41.28 253 ILE A O 1
ATOM 1869 N N . THR A 1 254 ? -46.246 12.721 40.535 1.00 36.41 254 THR A N 1
ATOM 1870 C CA . THR A 1 254 ? -46.002 14.145 40.257 1.00 36.41 254 THR A CA 1
ATOM 1871 C C . THR A 1 254 ? -45.488 14.858 41.502 1.00 36.41 254 THR A C 1
ATOM 1873 O O . THR A 1 254 ? -46.026 14.694 42.601 1.00 36.41 254 THR A O 1
ATOM 1876 N N . LYS A 1 255 ? -44.475 15.711 41.329 1.00 42.03 255 LYS A N 1
ATOM 1877 C CA . LYS A 1 255 ? -44.040 16.664 42.353 1.00 42.03 255 LYS A CA 1
ATOM 1878 C C . LYS A 1 255 ? -43.849 18.043 41.738 1.00 42.03 255 LYS A C 1
ATOM 1880 O O . LYS A 1 255 ? -43.148 18.197 40.742 1.00 42.03 255 LYS A O 1
ATOM 1885 N N . ILE A 1 256 ? -44.472 19.039 42.359 1.00 39.03 256 ILE A N 1
ATOM 1886 C CA . ILE A 1 256 ? -44.176 20.451 42.121 1.00 39.03 256 ILE A CA 1
ATOM 1887 C C . ILE A 1 256 ? -43.062 20.831 43.097 1.00 39.03 256 ILE A C 1
ATOM 1889 O O . ILE A 1 256 ? -43.115 20.468 44.273 1.00 39.03 256 ILE A O 1
ATOM 1893 N N . ILE A 1 257 ? -42.039 21.523 42.600 1.00 39.12 257 ILE A N 1
ATOM 1894 C CA . ILE A 1 257 ? -40.965 22.090 43.415 1.00 39.12 257 ILE A CA 1
ATOM 1895 C C . ILE A 1 257 ? -40.961 23.589 43.151 1.00 39.12 257 ILE A C 1
ATOM 1897 O O . ILE A 1 257 ? -40.830 24.019 42.006 1.00 39.12 257 ILE A O 1
ATOM 1901 N N . GLU A 1 258 ? -41.126 24.364 44.214 1.00 35.91 258 GLU A N 1
ATOM 1902 C CA . GLU A 1 258 ? -40.948 25.809 44.194 1.00 35.91 258 GLU A CA 1
ATOM 1903 C C . GLU A 1 258 ? -39.457 26.116 44.387 1.00 35.91 258 GLU A C 1
ATOM 1905 O O . GLU A 1 258 ? -38.786 25.478 45.202 1.00 35.91 258 GLU A O 1
ATOM 1910 N N . LEU A 1 259 ? -38.919 27.035 43.585 1.00 34.62 259 LEU A N 1
ATOM 1911 C CA . LEU A 1 259 ? -37.514 27.437 43.619 1.00 34.62 259 LEU A CA 1
ATOM 1912 C C . LEU A 1 259 ? -37.437 28.928 43.938 1.00 34.62 259 LEU A C 1
ATOM 1914 O O . LEU A 1 259 ? -38.176 29.731 43.368 1.00 34.62 259 LEU A O 1
ATOM 1918 N N . ASN A 1 260 ? -36.493 29.313 44.796 1.00 34.62 260 ASN A N 1
ATOM 1919 C CA . ASN A 1 260 ? -36.309 30.700 45.235 1.00 34.62 260 ASN A CA 1
ATOM 1920 C C . ASN A 1 260 ? -35.639 31.605 44.167 1.00 34.62 260 ASN A C 1
ATOM 1922 O O . ASN A 1 260 ? -34.923 32.539 44.513 1.00 34.62 260 ASN A O 1
ATOM 1926 N N . ASP A 1 261 ? -35.896 31.356 42.873 1.00 38.16 261 ASP A N 1
ATOM 1927 C CA . ASP A 1 261 ? -35.672 32.321 41.778 1.00 38.16 261 ASP A CA 1
ATOM 1928 C C . ASP A 1 261 ? -36.877 33.264 41.568 1.00 38.16 261 ASP A C 1
ATOM 1930 O O . ASP A 1 261 ? -36.776 34.293 40.896 1.00 38.16 261 ASP A O 1
ATOM 1934 N N . GLY A 1 262 ? -38.020 32.921 42.174 1.00 36.06 262 GLY A N 1
ATOM 1935 C CA . GLY A 1 262 ? -39.219 33.750 42.252 1.00 36.06 262 GLY A CA 1
ATOM 1936 C C . GLY A 1 262 ? -40.035 33.881 40.963 1.00 36.06 262 GLY A C 1
ATOM 1937 O O . GLY A 1 262 ? -41.012 34.633 40.979 1.00 36.06 262 GLY A O 1
ATOM 1938 N N . LYS A 1 263 ? -39.677 33.212 39.848 1.00 35.88 263 LYS A N 1
ATOM 1939 C CA . LYS A 1 263 ? -40.406 33.373 38.569 1.00 35.88 263 LYS A CA 1
ATOM 1940 C C . LYS A 1 263 ? -40.628 32.127 37.705 1.00 35.88 263 LYS A C 1
ATOM 1942 O O . LYS A 1 263 ? -41.315 32.276 36.690 1.00 35.88 263 LYS A O 1
ATOM 1947 N N . LYS A 1 264 ? -40.133 30.925 38.037 1.00 32.09 264 LYS A N 1
ATOM 1948 C CA . LYS A 1 264 ? -40.384 29.730 37.195 1.00 32.09 264 LYS A CA 1
ATOM 1949 C C . LYS A 1 264 ? -40.824 28.477 37.960 1.00 32.09 264 LYS A C 1
ATOM 1951 O O . LYS A 1 264 ? -40.062 27.874 38.706 1.00 32.09 264 LYS A O 1
ATOM 1956 N N . PHE A 1 265 ? -42.045 28.024 37.666 1.00 32.88 265 PHE A N 1
ATOM 1957 C CA . PHE A 1 265 ? -42.541 26.698 38.044 1.00 32.88 265 PHE A CA 1
ATOM 1958 C C . PHE A 1 265 ? -42.166 25.664 36.978 1.00 32.88 265 PHE A C 1
ATOM 1960 O O . PHE A 1 265 ? -42.399 25.890 35.790 1.00 32.88 265 PHE A O 1
ATOM 1967 N N . TYR A 1 266 ? -41.677 24.498 37.402 1.00 34.44 266 TYR A N 1
ATOM 1968 C CA . TYR A 1 266 ? -41.405 23.364 36.518 1.00 34.44 266 TYR A CA 1
ATOM 1969 C C . TYR A 1 266 ? -42.231 22.149 36.951 1.00 34.44 266 TYR A C 1
ATOM 1971 O O . TYR A 1 266 ? -42.276 21.801 38.132 1.00 34.44 266 TYR A O 1
ATOM 1979 N N . ARG A 1 267 ? -42.897 21.503 35.987 1.00 33.16 267 ARG A N 1
ATOM 1980 C CA . ARG A 1 267 ? -43.654 20.262 36.191 1.00 33.16 267 ARG A CA 1
ATOM 1981 C C . ARG A 1 267 ? -42.886 19.115 35.552 1.00 33.16 267 ARG A C 1
ATOM 1983 O O . ARG A 1 267 ? -42.713 19.104 34.339 1.00 33.16 267 ARG A O 1
ATOM 1990 N N . PHE A 1 268 ? -42.488 18.150 36.370 1.00 39.09 268 PHE A N 1
ATOM 1991 C C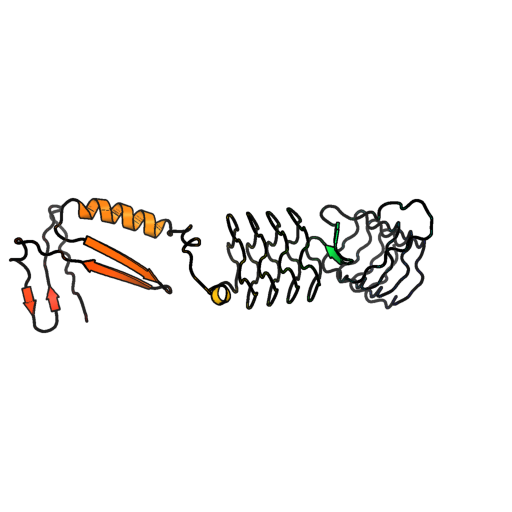A . PHE A 1 268 ? -41.905 16.897 35.910 1.00 39.09 268 PHE A CA 1
ATOM 1992 C C . PHE A 1 268 ? -42.960 15.796 36.008 1.00 39.09 268 PHE A C 1
ATOM 1994 O O . PHE A 1 268 ? -43.604 15.640 37.048 1.00 39.09 268 PHE A O 1
ATOM 2001 N N . THR A 1 269 ? -43.124 15.059 34.915 1.00 33.31 269 THR A N 1
ATOM 2002 C CA . THR A 1 269 ? -44.036 13.922 34.788 1.00 33.31 269 THR A CA 1
ATOM 2003 C C . THR A 1 269 ? -43.189 12.722 34.392 1.00 33.31 269 THR A C 1
ATOM 2005 O O . THR A 1 269 ? -42.467 12.801 33.400 1.00 33.31 269 THR A O 1
ATOM 2008 N N . LEU A 1 270 ? -43.236 11.643 35.174 1.00 38.25 270 LEU A N 1
ATOM 2009 C CA . LEU A 1 270 ? -42.564 10.391 34.833 1.00 38.25 270 LEU A CA 1
ATOM 2010 C C . LEU A 1 270 ? -43.586 9.465 34.167 1.00 38.25 270 LEU A C 1
ATOM 2012 O O . LEU A 1 270 ? -44.416 8.878 34.862 1.00 38.25 270 LEU A O 1
ATOM 2016 N N . ASP A 1 271 ? -43.535 9.391 32.839 1.00 30.06 271 ASP A N 1
ATOM 2017 C CA . ASP A 1 271 ? -44.342 8.450 32.055 1.00 30.06 271 ASP A CA 1
ATOM 2018 C C . ASP A 1 271 ? -43.805 7.008 32.198 1.00 30.06 271 ASP A C 1
ATOM 2020 O O . ASP A 1 271 ? -42.698 6.808 32.711 1.00 30.06 271 ASP A O 1
ATOM 2024 N N . LYS A 1 272 ? -44.604 6.010 31.803 1.00 33.69 272 LYS A N 1
ATOM 2025 C CA . LYS A 1 272 ? -44.314 4.576 32.026 1.00 33.69 272 LYS A CA 1
ATOM 2026 C C . LYS A 1 272 ? -43.539 3.880 30.908 1.00 33.69 272 LYS A C 1
ATOM 2028 O O . LYS A 1 272 ? -43.821 4.155 29.724 1.00 33.69 272 LYS A O 1
#

Sequence (272 aa):
GADLRTSNLRGADLSVANLENANLENADLSGADLYAADFNGADLNGAILTGAKLNNTDFSASNLDGVISGQLIFDDRGGILEPITLPREWTIINGYLIGPKANLSDAQLSGRNLTGLNLSGADLSRADLSGSNLNKVNLQGANLQGANLGETSLAGTNFNGADLSRAIVAGTNFNESSFAGAIGLEDLVLEVPLLLLNAKDERITELEARLADYQNERAGTIVINASNGKAILSLNIEKSDNLKTWQKTDQNITKIIELNDGKKFYRFTLDK